Protein AF-Q6IKK0-F1 (afdb_monomer_lite)

Organism: Drosophila melanogaster (NCBI:txid7227)

Sequence (322 aa):
MEEKADIIKTKILNGTYSVAIQRKGKSVIWSILCDILKENGTVLDGWLYCSKCRKVLKFVPNHISNLSRHKCCLTLRRPTELKIVSESDKEEAIEVCTQWVVQDCQSFSAVTGAGFKNLVQFFLKIGAVYGEHVDVDDLLPDPTTLSLKAHSEAEEKGTLVSAAIKEAVDSDSGGTMTATADLIKKKIMNGAYTVANQRKGKSVIWSILCDIFKEDETVLDGWLFCSKCRKVLKFIQNHTSNLSRHKCCLQLRRPTELKIVSEIDREEAIEKCTQWVVQDRQSFSAVTGAGFKNLVQFFLKIGAVYGDQVDVDDLLPDPTTC

Radius of gyration: 28.01 Å; chains: 1; bounding box: 68×57×81 Å

Foldseek 3Di:
DDDDQVNLLVCPVVVQKDWDPFDDDPDPLRNFWTFIAGNVRDTDPQWIAGNPPRGIDGDDPPDCVRVCPDPVNVVVVPQPQFDEDDVVLLVVQLVLLVLLCVQVVHALCLLVFPLNLLLLLLLLQLLQVANLQADLVLLADALVLLVVVLVVVCVVVVVVVVVVVDVVPDDDDDDDDDDPQVVVLVCVVVVQKDWDQFDDDPDPLSNFKTFIAGNVRDTPQQWIAGNPPGGIDGDDPPDCPSSCPPPVNVVPDDDDDGDYDDPVSSVVNSVSLSSSCVRVVHRSCSSVGPSNSVSSSSSSNNSNVRNSRHDSVSSHDDSVSD

Secondary structure (DSSP, 8-state):
----HHHHHHHHHTTSSEE-S----SSGGGGTEEEEE-TTS-EEEEEEEETTT--EEE-BTTB-HHHHTSHHHHHHHSPPPPBPPPHHHHHHHHHHHHHHHHHTT--GGGGG-HHHHHHHHHHHHHHHHH-S-B-HHHHSPPHHHHHHHHHHHHHHHHHHHHHHHHTTS-----------HHHHHHHHHTTSSEE-S----SSGGGGTEEEEE-TTS-EEEEEEEETTT--EEE--TT--HHHHTSHHHHTTSPP--PBPPPHHHHHHHHHHHHHHHHHTT--GGGGG-HHHHHHHHHHHHHHHHH-S-B-HHHHSPPTTT-

InterPro domains:
  IPR003656 Zinc finger, BED-type [PS50808] (24-70)
  IPR003656 Zinc finger, BED-type [PS50808] (200-246)
  IPR018473 Hermes trasposase, DNA-binding domain [PF10683] (78-145)
  IPR018473 Hermes trasposase, DNA-binding domain [PF10683] (254-321)

Structure (mmCIF, N/CA/C/O backbone):
data_AF-Q6IKK0-F1
#
_entry.id   AF-Q6IKK0-F1
#
loop_
_atom_site.group_PDB
_atom_site.id
_atom_site.type_symbol
_atom_site.label_atom_id
_atom_site.label_alt_id
_atom_site.label_comp_id
_atom_site.label_asym_id
_atom_site.label_entity_id
_atom_site.label_seq_id
_atom_site.pdbx_PDB_ins_code
_atom_site.Cartn_x
_atom_site.Cartn_y
_atom_site.Cartn_z
_atom_site.occupancy
_atom_site.B_iso_or_equiv
_atom_site.auth_seq_id
_atom_site.auth_comp_id
_atom_site.auth_asym_id
_atom_site.auth_atom_id
_atom_site.pdbx_PDB_model_num
ATOM 1 N N . MET A 1 1 ? -13.478 29.848 39.839 1.00 53.50 1 MET A N 1
ATOM 2 C CA . MET A 1 1 ? -14.104 28.672 40.481 1.00 53.50 1 MET A CA 1
ATOM 3 C C . MET A 1 1 ? -14.003 27.515 39.508 1.00 53.50 1 MET A C 1
ATOM 5 O O . MET A 1 1 ? -14.522 27.635 38.407 1.00 53.50 1 MET A O 1
ATOM 9 N N . GLU A 1 2 ? -13.259 26.465 39.846 1.00 65.81 2 GLU A N 1
ATOM 10 C CA . GLU A 1 2 ? -13.084 25.304 38.965 1.00 65.81 2 GLU A CA 1
ATOM 11 C C . GLU A 1 2 ? -14.342 24.420 39.070 1.00 65.81 2 GLU A C 1
ATOM 13 O O . GLU A 1 2 ? -14.653 23.910 40.148 1.00 65.81 2 GLU A O 1
ATOM 18 N N . GLU A 1 3 ? -15.125 24.305 37.990 1.00 80.25 3 GLU A N 1
ATOM 19 C CA . GLU A 1 3 ? -16.300 23.419 37.970 1.00 80.25 3 GLU A CA 1
ATOM 20 C C . GLU A 1 3 ? -15.841 21.960 38.103 1.00 80.25 3 GLU A C 1
ATOM 22 O O . GLU A 1 3 ? -14.931 21.520 37.404 1.00 80.25 3 GLU A O 1
ATOM 27 N N . LYS A 1 4 ? -16.466 21.188 38.999 1.00 92.12 4 LYS A N 1
ATOM 28 C CA . LYS A 1 4 ? -16.179 19.754 39.140 1.00 92.12 4 LYS A CA 1
ATOM 29 C C . LYS A 1 4 ? -16.811 18.966 37.988 1.00 92.12 4 LYS A C 1
ATOM 31 O O . LYS A 1 4 ? -17.909 19.293 37.540 1.00 92.12 4 LYS A O 1
ATOM 36 N N . ALA A 1 5 ? -16.160 17.876 37.577 1.00 93.12 5 ALA A N 1
ATOM 37 C CA . ALA A 1 5 ? -16.609 17.009 36.480 1.00 93.12 5 ALA A CA 1
ATOM 38 C C . ALA A 1 5 ? -18.071 16.542 36.623 1.00 93.12 5 ALA A C 1
ATOM 40 O O . ALA A 1 5 ? -18.794 16.465 35.630 1.00 93.12 5 ALA A O 1
ATOM 41 N N . ASP A 1 6 ? -18.521 16.274 37.853 1.00 93.94 6 ASP A N 1
ATOM 42 C CA . ASP A 1 6 ? -19.887 15.815 38.130 1.00 93.94 6 ASP A CA 1
ATOM 43 C C . ASP A 1 6 ? -20.939 16.892 37.843 1.00 93.94 6 ASP A C 1
ATOM 45 O O . ASP A 1 6 ? -22.000 16.586 37.305 1.00 93.94 6 ASP A O 1
ATOM 49 N N . ILE A 1 7 ? -20.627 18.164 38.112 1.00 95.94 7 ILE A N 1
ATOM 50 C CA . ILE A 1 7 ? -21.525 19.292 37.817 1.00 95.94 7 ILE A CA 1
ATOM 51 C C . ILE A 1 7 ? -21.694 19.427 36.303 1.00 95.94 7 ILE A C 1
ATOM 53 O O . ILE A 1 7 ? -22.813 19.549 35.807 1.00 95.94 7 ILE A O 1
ATOM 57 N N . ILE A 1 8 ? -20.587 19.350 35.561 1.00 96.44 8 ILE A N 1
ATOM 58 C CA . ILE A 1 8 ? -20.585 19.422 34.095 1.00 96.44 8 ILE A CA 1
ATOM 59 C C . ILE A 1 8 ? -21.388 18.259 33.511 1.00 96.44 8 ILE A C 1
ATOM 61 O O . ILE A 1 8 ? -22.207 18.455 32.617 1.00 96.44 8 ILE A O 1
ATOM 65 N N . LYS A 1 9 ? -21.207 17.048 34.049 1.00 96.12 9 LYS A N 1
ATOM 66 C CA . LYS A 1 9 ? -21.961 15.867 33.622 1.00 96.12 9 LYS A CA 1
ATOM 67 C C . LYS A 1 9 ? -23.466 16.051 33.829 1.00 96.12 9 LYS A C 1
ATOM 69 O O . LYS A 1 9 ? -24.230 15.737 32.921 1.00 96.12 9 LYS A O 1
ATOM 74 N N . THR A 1 10 ? -23.890 16.588 34.973 1.00 96.31 10 THR A N 1
ATOM 75 C CA . THR A 1 10 ? -25.304 16.893 35.242 1.00 96.31 10 THR A CA 1
ATOM 76 C C . THR A 1 10 ? -25.848 17.945 34.277 1.00 96.31 10 THR A C 1
ATOM 78 O O . THR A 1 10 ? -26.931 17.762 33.733 1.00 96.31 10 THR A O 1
ATOM 81 N N . LYS A 1 11 ? -25.080 19.001 33.976 1.00 97.19 11 LYS A N 1
ATOM 82 C CA . LYS A 1 11 ? -25.468 20.017 32.980 1.00 97.19 11 LYS A CA 1
ATOM 83 C C . LYS A 1 11 ? -25.625 19.435 31.570 1.00 97.19 11 LYS A C 1
ATOM 85 O O . LYS A 1 11 ? -26.537 19.833 30.856 1.00 97.19 11 LYS A O 1
ATOM 90 N N . ILE A 1 12 ? -24.791 18.469 31.177 1.00 96.31 12 ILE A N 1
ATOM 91 C CA . ILE A 1 12 ? -24.945 17.757 29.896 1.00 96.31 12 ILE A CA 1
ATOM 92 C C . ILE A 1 12 ? -26.210 16.887 29.901 1.00 96.31 12 ILE A C 1
ATOM 94 O O . ILE A 1 12 ? -26.967 16.899 28.938 1.00 96.31 12 ILE A O 1
ATOM 98 N N . LEU A 1 13 ? -26.464 16.142 30.984 1.00 95.12 13 LEU A N 1
ATOM 99 C CA . LEU A 1 13 ? -27.649 15.278 31.098 1.00 95.12 13 LEU A CA 1
ATOM 100 C C . LEU A 1 13 ? -28.961 16.071 31.102 1.00 95.12 13 LEU A C 1
ATOM 102 O O . LEU A 1 13 ? -29.947 15.612 30.536 1.00 95.12 13 LEU A O 1
ATOM 106 N N . ASN A 1 14 ? -28.950 17.263 31.693 1.00 96.00 14 ASN A N 1
ATOM 107 C CA . ASN A 1 14 ? -30.101 18.160 31.730 1.00 96.00 14 ASN A CA 1
ATOM 108 C C . ASN A 1 14 ? -30.282 18.965 30.428 1.00 96.00 14 ASN A C 1
ATOM 110 O O . ASN A 1 14 ? -31.228 19.738 30.326 1.00 96.00 14 ASN A O 1
ATOM 114 N N . GLY A 1 15 ? -29.378 18.827 29.450 1.00 95.25 15 GLY A N 1
ATOM 115 C CA . GLY A 1 15 ? -29.433 19.549 28.174 1.00 95.25 15 GLY A CA 1
ATOM 116 C C . GLY A 1 15 ? -28.965 21.009 28.225 1.00 95.25 15 GLY A C 1
ATOM 117 O O . GLY A 1 15 ? -28.959 21.673 27.195 1.00 95.25 15 GLY A O 1
ATOM 118 N N . THR A 1 16 ? -28.527 21.503 29.387 1.00 96.62 16 THR A N 1
ATOM 119 C CA . THR A 1 16 ? -27.895 22.825 29.561 1.00 96.62 16 THR A CA 1
ATOM 120 C C . THR A 1 16 ? -26.615 22.930 28.727 1.00 96.62 16 THR A C 1
ATOM 122 O O . THR A 1 16 ? -26.354 23.939 28.081 1.00 96.62 16 THR A O 1
ATOM 125 N N . TYR A 1 17 ? -25.792 21.879 28.726 1.00 97.81 17 TYR A N 1
ATOM 126 C CA . TYR A 1 17 ? -24.608 21.782 27.868 1.00 97.81 17 TYR A CA 1
ATOM 127 C C . TYR A 1 17 ? -24.846 20.750 26.764 1.00 97.81 17 TYR A C 1
ATOM 129 O O . TYR A 1 17 ? -25.478 19.720 26.997 1.00 97.81 17 TYR A O 1
ATOM 137 N N . SER A 1 18 ? -24.292 20.993 25.578 1.00 96.56 18 SER A N 1
ATOM 138 C CA . SER A 1 18 ? -24.338 20.058 24.447 1.00 96.56 18 SER A CA 1
ATOM 139 C C . SER A 1 18 ? -22.943 19.531 24.099 1.00 96.56 18 SER A C 1
ATOM 141 O O . SER A 1 18 ? -21.930 20.005 24.614 1.00 96.56 18 SER A O 1
ATOM 143 N N . VAL A 1 19 ? -22.875 18.490 23.268 1.00 96.12 19 VAL A N 1
ATOM 144 C CA . VAL A 1 19 ? -21.621 17.829 22.876 1.00 96.12 19 VAL A CA 1
ATOM 145 C C . VAL A 1 19 ? -21.413 18.022 21.378 1.00 96.12 19 VAL A C 1
ATOM 147 O O . VAL A 1 19 ? -22.302 17.711 20.588 1.00 96.12 19 VAL A O 1
ATOM 150 N N . ALA A 1 20 ? -20.245 18.528 20.981 1.00 92.75 20 ALA A N 1
ATOM 151 C CA . ALA A 1 20 ? -19.908 18.714 19.574 1.00 92.75 20 ALA A CA 1
ATOM 152 C C . ALA A 1 20 ? -19.731 17.364 18.854 1.00 92.75 20 ALA A C 1
ATOM 154 O O . ALA A 1 20 ? -19.259 16.388 19.441 1.00 92.75 20 ALA A O 1
ATOM 155 N N . ILE A 1 21 ? -20.070 17.322 17.561 1.00 78.88 21 ILE A N 1
ATOM 156 C CA . ILE A 1 21 ? -20.115 16.080 16.770 1.00 78.88 21 ILE A CA 1
ATOM 157 C C . ILE A 1 21 ? -18.744 15.397 16.684 1.00 78.88 21 ILE A C 1
ATOM 159 O O . ILE A 1 21 ? -18.713 14.175 16.671 1.00 78.88 21 ILE A O 1
ATOM 163 N N . GLN A 1 22 ? -17.634 16.146 16.695 1.00 75.00 22 GLN A N 1
ATOM 164 C CA . GLN A 1 22 ? -16.264 15.645 16.888 1.00 75.00 22 GLN A CA 1
ATOM 165 C C . GLN A 1 22 ? -15.262 16.800 16.799 1.00 75.00 22 GLN A C 1
ATOM 167 O O . GLN A 1 22 ? -15.482 17.775 16.077 1.00 75.00 22 GLN A O 1
ATOM 172 N N . ARG A 1 23 ? -14.124 16.666 17.484 1.00 79.56 23 ARG A N 1
ATOM 173 C CA . ARG A 1 23 ? -13.000 17.594 17.328 1.00 79.56 23 ARG A CA 1
ATOM 174 C C . ARG A 1 23 ? -12.147 17.170 16.133 1.00 79.56 23 ARG A C 1
ATOM 176 O O . ARG A 1 23 ? -11.732 16.018 16.042 1.00 79.56 23 ARG A O 1
ATOM 183 N N . LYS A 1 24 ? -11.821 18.102 15.233 1.00 74.31 24 LYS A N 1
ATOM 184 C CA . LYS A 1 24 ? -10.841 17.840 14.167 1.00 74.31 24 LYS A CA 1
ATOM 185 C C . LYS A 1 24 ? -9.442 17.797 14.782 1.00 74.31 24 LYS A C 1
ATOM 187 O O . LYS A 1 24 ? -8.951 18.808 15.278 1.00 74.31 24 LYS A O 1
ATOM 192 N N . GLY A 1 25 ? -8.791 16.640 14.753 1.00 77.38 25 GLY A N 1
ATOM 193 C CA . GLY A 1 25 ? -7.415 16.502 15.218 1.00 77.38 25 GLY A CA 1
ATOM 194 C C . GLY A 1 25 ? -6.728 15.276 14.629 1.00 77.38 25 GLY A C 1
ATOM 195 O O . GLY A 1 25 ? -7.381 14.302 14.278 1.00 77.38 25 GLY A O 1
ATOM 196 N N . LYS A 1 26 ? -5.391 15.316 14.550 1.00 75.62 26 LYS A N 1
ATOM 197 C CA . LYS A 1 26 ? -4.574 14.252 13.930 1.00 75.62 26 LYS A CA 1
ATOM 198 C C . LYS A 1 26 ? -4.579 12.919 14.698 1.00 75.62 26 LYS A C 1
ATOM 200 O O . LYS A 1 26 ? -4.182 11.902 14.152 1.00 75.62 26 LYS A O 1
ATOM 205 N N . SER A 1 27 ? -4.969 12.914 15.975 1.00 82.56 27 SER A N 1
ATOM 206 C CA . SER A 1 27 ? -4.946 11.707 16.815 1.00 82.56 27 SER A CA 1
ATOM 207 C C . SER A 1 27 ? -6.278 10.952 16.801 1.00 82.56 27 SER A C 1
ATOM 209 O O . SER A 1 27 ? -7.334 11.554 16.974 1.00 82.56 27 SER A O 1
ATOM 211 N N . VAL A 1 28 ? -6.218 9.619 16.722 1.00 84.12 28 VAL A N 1
ATOM 212 C CA . VAL A 1 28 ? -7.385 8.712 16.769 1.00 84.12 28 VAL A CA 1
ATOM 213 C C . VAL A 1 28 ? -8.261 8.920 18.009 1.00 84.12 28 VAL A C 1
ATOM 215 O O . VAL A 1 28 ? -9.468 8.698 17.950 1.00 84.12 28 VAL A O 1
ATOM 218 N N . ILE A 1 29 ? -7.707 9.410 19.125 1.00 89.19 29 ILE A N 1
ATOM 219 C CA . ILE A 1 29 ? -8.493 9.683 20.341 1.00 89.19 29 ILE A CA 1
ATOM 220 C C . ILE A 1 29 ? -9.604 10.721 20.107 1.00 89.19 29 ILE A C 1
ATOM 222 O O . ILE A 1 29 ? -10.620 10.685 20.796 1.00 89.19 29 ILE A O 1
ATOM 226 N N . TRP A 1 30 ? -9.453 11.609 19.116 1.00 91.25 30 TRP A N 1
ATOM 227 C CA . TRP A 1 30 ? -10.454 12.628 18.783 1.00 91.25 30 TRP A CA 1
ATOM 228 C C . TRP A 1 30 ? -11.702 12.055 18.102 1.00 91.25 30 TRP A C 1
ATOM 230 O O . TRP A 1 30 ? -12.723 12.730 18.057 1.00 91.25 30 TRP A O 1
ATOM 240 N N . SER A 1 31 ? -11.670 10.793 17.656 1.00 88.31 31 SER A N 1
ATOM 241 C CA . SER A 1 31 ? -12.866 10.086 17.168 1.00 88.31 31 SER A CA 1
ATOM 242 C C . SER A 1 31 ? -13.897 9.816 18.275 1.00 88.31 31 SER A C 1
ATOM 244 O O . SER A 1 31 ? -15.084 9.656 17.991 1.00 88.31 31 SER A O 1
ATOM 246 N N . ILE A 1 32 ? -13.460 9.778 19.542 1.00 91.94 32 ILE A N 1
ATOM 247 C CA . ILE A 1 32 ? -14.316 9.483 20.705 1.00 91.94 32 ILE A CA 1
ATOM 248 C C . ILE A 1 32 ? -14.355 10.598 21.751 1.00 91.94 32 ILE A C 1
ATOM 250 O O . ILE A 1 32 ? -15.147 10.518 22.691 1.00 91.94 32 ILE A O 1
ATOM 254 N N . LEU A 1 33 ? -13.472 11.590 21.649 1.00 94.69 33 LEU A N 1
ATOM 255 C CA . LEU A 1 33 ? -13.429 12.735 22.552 1.00 94.69 33 LEU A CA 1
ATOM 256 C C . LEU A 1 33 ? -14.000 13.959 21.845 1.00 94.69 33 LEU A C 1
ATOM 258 O O . LEU A 1 33 ? -13.496 14.379 20.806 1.00 94.69 33 LEU A O 1
ATOM 262 N N . CYS A 1 34 ? -15.031 14.534 22.449 1.00 95.12 34 CYS A N 1
ATOM 263 C CA . CYS A 1 34 ? -15.769 15.665 21.917 1.00 95.12 34 CYS A CA 1
ATOM 264 C C . CYS A 1 34 ? -15.600 16.890 22.814 1.00 95.12 34 CYS A C 1
ATOM 266 O O . CYS A 1 34 ? -15.525 16.772 24.041 1.00 95.12 34 CYS A O 1
ATOM 268 N N . ASP A 1 35 ? -15.596 18.067 22.194 1.00 96.06 35 ASP A N 1
ATOM 269 C CA . ASP A 1 35 ? -15.699 19.328 22.918 1.00 96.06 35 ASP A CA 1
ATOM 270 C C . ASP A 1 35 ? -17.113 19.476 23.511 1.00 96.06 35 ASP A C 1
ATOM 272 O O . ASP A 1 35 ? -18.107 19.019 22.934 1.00 96.06 35 ASP A O 1
ATOM 276 N N . ILE A 1 36 ? -17.197 20.094 24.689 1.00 96.94 36 ILE A N 1
ATOM 277 C CA . ILE A 1 36 ? -18.461 20.396 25.371 1.00 96.94 36 ILE A CA 1
ATOM 278 C C . ILE A 1 36 ? -18.826 21.842 25.048 1.00 96.94 36 ILE A C 1
ATOM 280 O O . ILE A 1 36 ? -17.983 22.726 25.180 1.00 96.94 36 ILE A O 1
ATOM 284 N N . LEU A 1 37 ? -20.066 22.093 24.645 1.00 97.19 37 LEU A N 1
ATOM 285 C CA . LEU A 1 37 ? -20.580 23.419 24.316 1.00 97.19 37 LEU A CA 1
ATOM 286 C C . LEU A 1 37 ? -21.516 23.904 25.429 1.00 97.19 37 LEU A C 1
ATOM 288 O O . LEU A 1 37 ? -22.401 23.171 25.875 1.00 97.19 37 LEU A O 1
ATOM 292 N N . LYS A 1 38 ? -21.323 25.146 25.875 1.00 96.88 38 LYS A N 1
ATOM 293 C CA . LYS A 1 38 ? -22.224 25.840 26.807 1.00 96.88 38 LYS A CA 1
ATOM 294 C C . LYS A 1 38 ? -23.519 26.256 26.094 1.00 96.88 38 LYS A C 1
ATOM 296 O O . LYS A 1 38 ? -23.600 26.204 24.870 1.00 96.88 38 LYS A O 1
ATOM 301 N N . GLU A 1 39 ? -24.497 26.753 26.853 1.00 96.38 39 GLU A N 1
ATOM 302 C CA . GLU A 1 39 ? -25.782 27.260 26.328 1.00 96.38 39 GLU A CA 1
ATOM 303 C C . GLU A 1 39 ? -25.615 28.318 25.226 1.00 96.38 39 GLU A C 1
ATOM 305 O O . GLU A 1 39 ? -26.378 28.360 24.269 1.00 96.38 39 GLU A O 1
ATOM 310 N N . ASN A 1 40 ? -24.576 29.152 25.323 1.00 95.06 40 ASN A N 1
ATOM 311 C CA . ASN A 1 40 ? -24.270 30.192 24.340 1.00 95.06 40 ASN A CA 1
ATOM 312 C C . ASN A 1 40 ? -23.491 29.683 23.105 1.00 95.06 40 ASN A C 1
ATOM 314 O O . ASN A 1 40 ? -22.995 30.493 22.326 1.00 95.06 40 ASN A O 1
ATOM 318 N N . GLY A 1 41 ? -23.302 28.367 22.961 1.00 94.50 41 GLY A N 1
ATOM 319 C CA . GLY A 1 41 ? -22.543 27.745 21.871 1.00 94.50 41 GLY A CA 1
ATOM 320 C C . GLY A 1 41 ? -21.016 27.826 22.003 1.00 94.50 41 GLY A C 1
ATOM 321 O O . GLY A 1 41 ? -20.308 27.298 21.148 1.00 94.50 41 GLY A O 1
ATOM 322 N N . THR A 1 42 ? -20.479 28.448 23.059 1.00 96.25 42 THR A N 1
ATOM 323 C CA . THR A 1 42 ? -19.022 28.504 23.282 1.00 96.25 42 THR A CA 1
ATOM 324 C C . THR A 1 42 ? -18.487 27.193 23.851 1.00 96.25 42 THR A C 1
ATOM 326 O O . THR A 1 42 ? -19.163 26.522 24.635 1.00 96.25 42 THR A O 1
ATOM 329 N N . VAL A 1 43 ? -17.255 26.831 23.484 1.00 95.31 43 VAL A N 1
ATOM 330 C CA . VAL A 1 43 ? -16.582 25.637 24.013 1.00 95.31 43 VAL A CA 1
ATOM 331 C C . VAL A 1 43 ? -16.258 25.832 25.498 1.00 95.31 43 VAL A C 1
ATOM 333 O O . VAL A 1 43 ? -15.791 26.886 25.932 1.00 95.31 43 VAL A O 1
ATOM 336 N N . LEU A 1 44 ? -16.525 24.808 26.303 1.00 95.38 44 LEU A N 1
ATOM 337 C CA . LEU A 1 44 ? -16.125 24.745 27.699 1.00 95.38 44 LEU A CA 1
ATOM 338 C C . LEU A 1 44 ? -14.658 24.318 27.791 1.00 95.38 44 LEU A C 1
ATOM 340 O O . LEU A 1 44 ? -14.337 23.129 27.792 1.00 95.38 44 LEU A O 1
ATOM 344 N N . ASP A 1 45 ? -13.773 25.306 27.890 1.00 93.81 45 ASP A N 1
ATOM 345 C CA . ASP A 1 45 ? -12.343 25.066 28.048 1.00 93.81 45 ASP A CA 1
ATOM 346 C C . ASP A 1 45 ? -12.022 24.225 29.288 1.00 93.81 45 ASP A C 1
ATOM 348 O O . ASP A 1 45 ? -12.661 24.322 30.339 1.00 93.81 45 ASP A O 1
ATOM 352 N N . GLY A 1 46 ? -10.989 23.394 29.161 1.00 94.31 46 GLY A N 1
ATOM 353 C CA . GLY A 1 46 ? -10.506 22.551 30.251 1.00 94.31 46 GLY A CA 1
ATOM 354 C C . GLY A 1 46 ? -11.207 21.198 30.377 1.00 94.31 46 GLY A C 1
ATOM 355 O O . GLY A 1 46 ? -10.807 20.395 31.223 1.00 94.31 46 GLY A O 1
ATOM 356 N N . TRP A 1 47 ? -12.216 20.913 29.547 1.00 95.94 47 TRP A N 1
ATOM 357 C CA . TRP A 1 47 ? -13.021 19.698 29.653 1.00 95.94 47 TRP A CA 1
ATOM 358 C C . TRP A 1 47 ? -13.362 19.087 28.297 1.00 95.94 47 TRP A C 1
ATOM 360 O O . TRP A 1 47 ? -13.605 19.778 27.315 1.00 95.94 47 TRP A O 1
ATOM 370 N N . LEU A 1 48 ? -13.403 17.758 28.264 1.00 96.00 48 LEU A N 1
ATOM 371 C CA . LEU A 1 48 ? -13.824 16.965 27.114 1.00 96.00 48 LEU A CA 1
ATOM 372 C C . LEU A 1 48 ? -14.857 15.934 27.543 1.00 96.00 48 LEU A C 1
ATOM 374 O O . LEU A 1 48 ? -14.837 15.438 28.670 1.00 96.00 48 LEU A O 1
ATOM 378 N N . TYR A 1 49 ? -15.725 15.561 26.616 1.00 96.50 49 TYR A N 1
ATOM 379 C CA . TYR A 1 49 ? -16.700 14.502 26.805 1.00 96.50 49 TYR A CA 1
ATOM 380 C C . TYR A 1 49 ? -16.290 13.256 26.024 1.00 96.50 49 TYR A C 1
ATOM 382 O O . TYR A 1 49 ? -16.049 13.319 24.822 1.00 96.50 49 TYR A O 1
ATOM 390 N N . CYS A 1 50 ? -16.223 12.102 26.689 1.00 95.75 50 CYS A N 1
ATOM 391 C CA . CYS A 1 50 ? -16.023 10.831 26.001 1.00 95.75 50 CYS A CA 1
ATOM 392 C C . CYS A 1 50 ? -17.364 10.277 25.510 1.00 95.75 50 CYS A C 1
ATOM 394 O O . CYS A 1 50 ? -18.187 9.853 26.322 1.00 95.75 50 CYS A O 1
ATOM 396 N N . SER A 1 51 ? -17.554 10.198 24.193 1.00 93.62 51 SER A N 1
ATOM 397 C CA . SER A 1 51 ? -18.793 9.710 23.574 1.00 93.62 51 SER A CA 1
ATOM 398 C C . SER A 1 51 ? -19.079 8.232 23.871 1.00 93.62 51 SER A C 1
ATOM 400 O O . SER A 1 51 ? -20.239 7.850 24.006 1.00 93.62 51 SER A O 1
ATOM 402 N N . LYS A 1 52 ? -18.038 7.404 24.063 1.00 93.06 52 LYS A N 1
ATOM 403 C CA . LYS A 1 52 ? -18.189 5.966 24.360 1.00 93.06 52 LYS A CA 1
ATOM 404 C C . LYS A 1 52 ? -18.677 5.671 25.779 1.00 93.06 52 LYS A C 1
ATOM 406 O O . LYS A 1 52 ? -19.605 4.892 25.953 1.00 93.06 52 LYS A O 1
ATOM 411 N N . CYS A 1 53 ? -18.049 6.256 26.802 1.00 95.38 53 CYS A N 1
ATOM 412 C CA . CYS A 1 53 ? -18.386 5.962 28.207 1.00 95.38 53 CYS A CA 1
ATOM 413 C C . CYS A 1 53 ? -19.140 7.084 28.928 1.00 95.38 53 CYS A C 1
ATOM 415 O O . CYS A 1 53 ? -19.430 6.954 30.118 1.00 95.38 53 CYS A O 1
ATOM 417 N N . ARG A 1 54 ? -19.433 8.188 28.229 1.00 95.06 54 ARG A N 1
ATOM 418 C CA . ARG A 1 54 ? -20.176 9.346 28.743 1.00 95.06 54 ARG A CA 1
ATOM 419 C C . ARG A 1 54 ? -19.542 9.992 29.984 1.00 95.06 54 ARG A C 1
ATOM 421 O O . ARG A 1 54 ? -20.241 10.522 30.850 1.00 95.06 54 ARG A O 1
ATOM 428 N N . LYS A 1 55 ? -18.209 9.918 30.100 1.00 96.38 55 LYS A N 1
ATOM 429 C CA . LYS A 1 55 ? -17.433 10.564 31.171 1.00 96.38 55 LYS A CA 1
ATOM 430 C C . LYS A 1 55 ? -16.882 11.906 30.708 1.00 96.38 55 LYS A C 1
ATOM 432 O O . LYS A 1 55 ? -16.413 12.030 29.579 1.00 96.38 55 LYS A O 1
ATOM 437 N N . VAL A 1 56 ? -16.894 12.868 31.624 1.00 96.50 56 VAL A N 1
ATOM 438 C CA . VAL A 1 56 ? -16.253 14.174 31.468 1.00 96.50 56 VAL A CA 1
ATOM 439 C C . VAL A 1 56 ? -14.801 14.052 31.938 1.00 96.50 56 VAL A C 1
ATOM 441 O O . VAL A 1 56 ? -14.536 13.551 33.031 1.00 96.50 56 VAL A O 1
ATOM 444 N N . LEU A 1 57 ? -13.856 14.447 31.090 1.00 96.00 57 LEU A N 1
ATOM 445 C CA . LEU A 1 57 ? -12.416 14.319 31.304 1.00 96.00 57 LEU A CA 1
ATOM 446 C C . LEU A 1 57 ? -11.780 15.705 31.339 1.00 96.00 57 LEU A C 1
ATOM 448 O O . LEU A 1 57 ? -12.078 16.540 30.488 1.00 96.00 57 LEU A O 1
ATOM 452 N N . LYS A 1 58 ? -10.875 15.937 32.293 1.00 95.12 58 LYS A N 1
ATOM 453 C CA . LYS A 1 58 ? -10.088 17.172 32.335 1.00 95.12 58 LYS A CA 1
ATOM 454 C C . LYS A 1 58 ? -9.155 17.212 31.127 1.00 95.12 58 LYS A C 1
ATOM 456 O O . LYS A 1 58 ? -8.461 16.236 30.845 1.00 95.12 58 LYS A O 1
ATOM 461 N N . PHE A 1 59 ? -9.125 18.333 30.430 1.00 94.19 59 PHE A N 1
ATOM 462 C CA . PHE A 1 59 ? -8.276 18.564 29.275 1.00 94.19 59 PHE A CA 1
ATOM 463 C C . PHE A 1 59 ? -7.336 19.723 29.561 1.00 94.19 59 PHE A C 1
ATOM 465 O O . PHE A 1 59 ? -7.769 20.814 29.912 1.00 94.19 59 PHE A O 1
ATOM 472 N N . VAL A 1 60 ? -6.041 19.477 29.409 1.00 91.94 60 VAL A N 1
ATOM 473 C CA . VAL A 1 60 ? -5.026 20.519 29.505 1.00 91.94 60 VAL A CA 1
ATOM 474 C C . VAL A 1 60 ? -4.398 20.645 28.119 1.00 91.94 60 VAL A C 1
ATOM 476 O O . VAL A 1 60 ? -3.875 19.646 27.610 1.00 91.94 60 VAL A O 1
ATOM 479 N N . PRO A 1 61 ? -4.458 21.827 27.478 1.00 87.12 61 PRO A N 1
ATOM 480 C CA . PRO A 1 61 ? -3.781 22.056 26.209 1.00 87.12 61 PRO A CA 1
ATOM 481 C C . PRO A 1 61 ? -2.314 21.618 26.297 1.00 87.12 61 PRO A C 1
ATOM 483 O O . PRO A 1 61 ? -1.660 21.828 27.314 1.00 87.12 61 PRO A O 1
ATOM 486 N N . ASN A 1 62 ? -1.811 20.968 25.248 1.00 84.75 62 ASN A N 1
ATOM 487 C CA . ASN A 1 62 ? -0.454 20.403 25.159 1.00 84.75 62 ASN A CA 1
ATOM 488 C C . ASN A 1 62 ? -0.142 19.199 26.076 1.00 84.75 62 ASN A C 1
ATOM 490 O O . ASN A 1 62 ? 0.918 18.596 25.928 1.00 84.75 62 ASN A O 1
ATOM 494 N N . HIS A 1 63 ? -1.066 18.759 26.939 1.00 86.62 63 HIS A N 1
ATOM 495 C CA . HIS A 1 63 ? -0.885 17.580 27.794 1.00 86.62 63 HIS A CA 1
ATOM 496 C C . HIS A 1 63 ? -2.009 16.557 27.585 1.00 86.62 63 HIS A C 1
ATOM 498 O O . HIS A 1 63 ? -3.002 16.526 28.305 1.00 86.62 63 HIS A O 1
ATOM 504 N N . ILE A 1 64 ? -1.826 15.669 26.604 1.00 87.69 64 ILE A N 1
ATOM 505 C CA . ILE A 1 64 ? -2.799 14.612 26.258 1.00 87.69 64 ILE A CA 1
ATOM 506 C C . ILE A 1 64 ? -2.554 13.275 26.980 1.00 87.69 64 ILE A C 1
ATOM 508 O O . ILE A 1 64 ? -3.247 12.291 26.721 1.00 87.69 64 ILE A O 1
ATOM 512 N N . SER A 1 65 ? -1.556 13.202 27.866 1.00 86.00 65 SER A N 1
ATOM 513 C CA . SER A 1 65 ? -1.150 11.960 28.545 1.00 86.00 65 SER A CA 1
ATOM 514 C C . SER A 1 65 ? -2.217 11.413 29.499 1.00 86.00 65 SER A C 1
ATOM 516 O O . SER A 1 65 ? -2.311 10.207 29.718 1.00 86.00 65 SER A O 1
ATOM 518 N N . ASN A 1 66 ? -3.059 12.280 30.056 1.00 87.94 66 ASN A N 1
ATOM 519 C CA . ASN A 1 66 ? -4.201 11.872 30.866 1.00 87.94 66 ASN A CA 1
ATOM 520 C C . ASN A 1 66 ? -5.335 11.293 29.998 1.00 87.94 66 ASN A C 1
ATOM 522 O O . ASN A 1 66 ? -5.941 10.288 30.367 1.00 87.94 66 ASN A O 1
ATOM 526 N N . LEU A 1 67 ? -5.577 11.879 28.820 1.00 91.38 67 LEU A N 1
ATOM 527 C CA . LEU A 1 67 ? -6.562 11.400 27.853 1.00 91.38 67 LEU A CA 1
ATOM 528 C C . LEU A 1 67 ? -6.153 10.045 27.280 1.00 91.38 67 LEU A C 1
ATOM 530 O O . LEU A 1 67 ? -6.997 9.167 27.127 1.00 91.38 67 LEU A O 1
ATOM 534 N N . SER A 1 68 ? -4.864 9.842 26.999 1.00 85.62 68 SER A N 1
ATOM 535 C CA . SER A 1 68 ? -4.367 8.574 26.458 1.00 85.62 68 SER A CA 1
ATOM 536 C C . SER A 1 68 ? -4.489 7.405 27.438 1.00 85.62 68 SER A C 1
ATOM 538 O O . SER A 1 68 ? -4.626 6.267 27.001 1.00 85.62 68 SER A O 1
ATOM 540 N N . ARG A 1 69 ? -4.498 7.675 28.749 1.00 88.88 69 ARG A N 1
ATOM 541 C CA . ARG A 1 69 ? -4.717 6.679 29.814 1.00 88.88 69 ARG A CA 1
ATOM 542 C C . ARG A 1 69 ? -6.190 6.337 30.040 1.00 88.88 69 ARG A C 1
ATOM 544 O O . ARG A 1 69 ? -6.502 5.416 30.793 1.00 88.88 69 ARG A O 1
ATOM 551 N N . HIS A 1 70 ? -7.113 7.066 29.420 1.00 92.00 70 HIS A N 1
ATOM 552 C CA . HIS A 1 70 ? -8.533 6.782 29.549 1.00 92.00 70 HIS A CA 1
ATOM 553 C C . HIS A 1 70 ? -8.877 5.426 28.911 1.00 92.00 70 HIS A C 1
ATOM 555 O O . HIS A 1 70 ? -8.493 5.170 27.774 1.00 92.00 70 HIS A O 1
ATOM 561 N N . LYS A 1 71 ? -9.653 4.574 29.600 1.00 92.00 71 LYS A N 1
ATOM 562 C CA . LYS A 1 71 ? -9.977 3.203 29.150 1.00 92.00 71 LYS A CA 1
ATOM 563 C C . LYS A 1 71 ? -10.475 3.140 27.699 1.00 92.00 71 LYS A C 1
ATOM 565 O O . LYS A 1 71 ? -10.000 2.299 26.949 1.00 92.00 71 LYS A O 1
ATOM 570 N N . CYS A 1 72 ? -11.364 4.046 27.278 1.00 90.75 72 CYS A N 1
ATOM 571 C CA . CYS A 1 72 ? -11.863 4.049 25.896 1.00 90.75 72 CYS A CA 1
ATOM 572 C C . CYS A 1 72 ? -10.788 4.452 24.876 1.00 90.75 72 CYS A C 1
ATOM 574 O O . CYS A 1 72 ? -10.789 3.937 23.764 1.00 90.75 72 CYS A O 1
ATOM 576 N N . CYS A 1 73 ? -9.859 5.335 25.252 1.00 88.81 73 CYS A N 1
ATOM 577 C CA . CYS A 1 73 ? -8.714 5.708 24.420 1.00 88.81 73 CYS A CA 1
ATOM 578 C C . CYS A 1 73 ? -7.677 4.581 24.365 1.00 88.81 73 CYS A C 1
ATOM 580 O O . CYS A 1 73 ? -7.057 4.377 23.329 1.00 88.81 73 CYS A O 1
ATOM 582 N N . LEU A 1 74 ? -7.513 3.828 25.457 1.00 83.94 74 LEU A N 1
ATOM 583 C CA . LEU A 1 74 ? -6.672 2.635 25.490 1.00 83.94 74 LEU A CA 1
ATOM 584 C C . LEU A 1 74 ? -7.226 1.545 24.579 1.00 83.94 74 LEU A C 1
ATOM 586 O O . LEU A 1 74 ? -6.451 0.932 23.868 1.00 83.94 74 LEU A O 1
ATOM 590 N N . THR A 1 75 ? -8.543 1.332 24.536 1.00 78.88 75 THR A N 1
ATOM 591 C CA . THR A 1 75 ? -9.150 0.384 23.587 1.00 78.88 75 THR A CA 1
ATOM 592 C C . THR A 1 75 ? -8.914 0.789 22.131 1.00 78.88 75 THR A C 1
ATOM 594 O O . THR A 1 75 ? -8.748 -0.085 21.299 1.00 78.88 75 THR A O 1
ATOM 597 N N . LEU A 1 76 ? -8.842 2.091 21.827 1.00 77.62 76 LEU A N 1
ATOM 598 C CA . LEU A 1 76 ? -8.448 2.576 20.495 1.00 77.62 76 LEU A CA 1
ATOM 599 C C . LEU A 1 76 ? -6.941 2.461 20.216 1.00 77.62 76 LEU A C 1
ATOM 601 O O . LEU A 1 76 ? -6.530 2.581 19.069 1.00 77.62 76 LEU A O 1
ATOM 605 N N . ARG A 1 77 ? -6.117 2.324 21.261 1.00 68.19 77 ARG A N 1
ATOM 606 C CA . ARG A 1 77 ? -4.654 2.201 21.168 1.00 68.19 77 ARG A CA 1
ATOM 607 C C . ARG A 1 77 ? -4.151 0.771 21.295 1.00 68.19 77 ARG A C 1
ATOM 609 O O . ARG A 1 77 ? -2.983 0.536 21.004 1.00 68.19 77 ARG A O 1
ATOM 616 N N . ARG A 1 78 ? -4.969 -0.156 21.798 1.00 59.19 78 ARG A N 1
ATOM 617 C CA . ARG A 1 78 ? -4.621 -1.573 21.769 1.00 59.19 78 ARG A CA 1
ATOM 618 C C . ARG A 1 78 ? -4.494 -1.955 20.297 1.00 59.19 78 ARG A C 1
ATOM 620 O O . ARG A 1 78 ? -5.377 -1.552 19.539 1.00 59.19 78 ARG A O 1
ATOM 627 N N . PRO A 1 79 ? -3.434 -2.681 19.904 1.00 56.88 79 PRO A N 1
ATOM 628 C CA . PRO A 1 79 ? -3.428 -3.350 18.617 1.00 56.88 79 PRO A CA 1
ATOM 629 C C . PRO A 1 79 ? -4.742 -4.118 18.548 1.00 56.88 79 PRO A C 1
ATOM 631 O O . PRO A 1 79 ? -5.028 -4.928 19.435 1.00 56.88 79 PRO A O 1
ATOM 634 N N . THR A 1 80 ? -5.602 -3.762 17.600 1.00 62.22 80 THR A N 1
ATOM 635 C CA . THR A 1 80 ? -6.711 -4.639 17.251 1.00 62.22 80 THR A CA 1
ATOM 636 C C . THR A 1 80 ? -6.050 -5.965 16.900 1.00 62.22 80 THR A C 1
ATOM 638 O O . THR A 1 80 ? -5.070 -5.953 16.157 1.00 62.22 80 THR A O 1
ATOM 641 N N . GLU A 1 81 ? -6.490 -7.068 17.507 1.00 72.44 81 GLU A N 1
ATOM 642 C CA . GLU A 1 81 ? -5.991 -8.389 17.122 1.00 72.44 81 GLU A CA 1
ATOM 643 C C . GLU A 1 81 ? -6.081 -8.497 15.598 1.00 72.44 81 GLU A C 1
ATOM 645 O O . GLU A 1 81 ? -7.092 -8.092 15.008 1.00 72.44 81 GLU A O 1
ATOM 650 N N . LEU A 1 82 ? -4.985 -8.934 14.974 1.00 84.75 82 LEU A N 1
ATOM 651 C CA . LEU A 1 82 ? -4.952 -9.102 13.531 1.00 84.75 82 LEU A CA 1
ATOM 652 C C . LEU A 1 82 ? -6.042 -10.101 13.146 1.00 84.75 82 LEU A C 1
ATOM 654 O O . LEU A 1 82 ? -6.305 -11.080 13.847 1.00 84.75 82 LEU A O 1
ATOM 658 N N . LYS A 1 83 ? -6.731 -9.805 12.053 1.00 87.69 83 LYS A N 1
ATOM 659 C CA . LYS A 1 83 ? -7.797 -10.648 11.542 1.00 87.69 83 LYS A CA 1
ATOM 660 C C . LYS A 1 83 ? -7.175 -11.823 10.810 1.00 87.69 83 LYS A C 1
ATOM 662 O O . LYS A 1 83 ? -6.397 -11.633 9.877 1.00 87.69 83 LYS A O 1
ATOM 667 N N . ILE A 1 84 ? -7.584 -13.011 11.229 1.00 88.62 84 ILE A N 1
ATOM 668 C CA . ILE A 1 84 ? -7.315 -14.272 10.549 1.00 88.62 84 ILE A CA 1
ATOM 669 C C . ILE A 1 84 ? -8.322 -14.399 9.402 1.00 88.62 84 ILE A C 1
ATOM 671 O O . ILE A 1 84 ? -9.525 -14.184 9.595 1.00 88.62 84 ILE A O 1
ATOM 675 N N . VAL A 1 85 ? -7.824 -14.694 8.205 1.00 91.81 85 VAL A N 1
ATOM 676 C CA . VAL A 1 85 ? -8.646 -14.910 7.004 1.00 91.81 85 VAL A CA 1
ATOM 677 C C . VAL A 1 85 ? -9.268 -16.307 7.004 1.00 91.81 85 VAL A C 1
ATOM 679 O O . VAL A 1 85 ? -8.868 -17.175 7.780 1.00 91.81 85 VAL A O 1
ATOM 682 N N . SER A 1 86 ? -10.277 -16.534 6.160 1.00 93.62 86 SER A N 1
ATOM 683 C CA . SER A 1 86 ? -10.877 -17.866 6.052 1.00 93.62 86 SER A CA 1
ATOM 684 C C . SER A 1 86 ? -9.907 -18.861 5.402 1.00 93.62 86 SER A C 1
ATOM 686 O O . SER A 1 86 ? -9.076 -18.469 4.589 1.00 93.62 86 SER A O 1
ATOM 688 N N . GLU A 1 87 ? -10.033 -20.155 5.712 1.00 92.62 87 GLU A N 1
ATOM 689 C CA . GLU A 1 87 ? -9.202 -21.196 5.078 1.00 92.62 87 GLU A CA 1
ATOM 690 C C . GLU A 1 87 ? -9.367 -21.217 3.550 1.00 92.62 87 GLU A C 1
ATOM 692 O O . GLU A 1 87 ? -8.390 -21.391 2.833 1.00 92.62 87 GLU A O 1
ATOM 697 N N . SER A 1 88 ? -10.569 -20.925 3.040 1.00 95.44 88 SER A N 1
ATOM 698 C CA . SER A 1 88 ? -10.808 -20.802 1.595 1.00 95.44 88 SER A CA 1
ATOM 699 C C . SER A 1 88 ? -9.999 -19.665 0.964 1.00 95.44 88 SER A C 1
ATOM 701 O O . SER A 1 88 ? -9.524 -19.811 -0.157 1.00 95.44 88 SER A O 1
ATOM 703 N N . ASP A 1 89 ? -9.838 -18.537 1.661 1.00 94.06 89 ASP A N 1
ATOM 704 C CA . ASP A 1 89 ? -9.022 -17.425 1.162 1.00 94.06 89 ASP A CA 1
ATOM 705 C C . ASP A 1 89 ? -7.522 -17.728 1.281 1.00 94.06 89 ASP A C 1
ATOM 707 O O . ASP A 1 89 ? -6.738 -17.222 0.483 1.00 94.06 89 ASP A O 1
ATOM 711 N N . LYS A 1 90 ? -7.107 -18.562 2.246 1.00 94.56 90 LYS A N 1
ATOM 712 C CA . LYS A 1 90 ? -5.721 -19.052 2.339 1.00 94.56 90 LYS A CA 1
ATOM 713 C C . LYS A 1 90 ? -5.385 -20.004 1.195 1.00 94.56 90 LYS A C 1
ATOM 715 O O . LYS A 1 90 ? -4.308 -19.901 0.616 1.00 94.56 90 LYS A O 1
ATOM 720 N N . GLU A 1 91 ? -6.310 -20.894 0.841 1.00 94.94 91 GLU A N 1
ATOM 721 C CA . GLU A 1 91 ? -6.185 -21.756 -0.339 1.00 94.94 91 GLU A CA 1
ATOM 722 C C . GLU A 1 91 ? -6.070 -20.914 -1.621 1.00 94.94 91 GLU A C 1
ATOM 724 O O . GLU A 1 91 ? -5.140 -21.115 -2.402 1.00 94.94 91 GLU A O 1
ATOM 729 N N . GLU A 1 92 ? -6.921 -19.895 -1.792 1.00 94.88 92 GLU A N 1
ATOM 730 C CA . GLU A 1 92 ? -6.818 -18.953 -2.919 1.00 94.88 92 GLU A CA 1
ATOM 731 C C . GLU A 1 92 ? -5.482 -18.178 -2.891 1.00 94.88 92 GLU A C 1
ATOM 733 O O . GLU A 1 92 ? -4.853 -17.989 -3.933 1.00 94.88 92 GLU A O 1
ATOM 738 N N . ALA A 1 93 ? -4.989 -17.783 -1.710 1.00 95.31 93 ALA A N 1
ATOM 739 C CA . ALA A 1 93 ? -3.692 -17.120 -1.569 1.00 95.31 93 ALA A CA 1
ATOM 740 C C . ALA A 1 93 ? -2.528 -18.011 -2.029 1.00 95.31 93 ALA A C 1
ATOM 742 O O . ALA A 1 93 ? -1.634 -17.516 -2.723 1.00 95.31 93 ALA A O 1
ATOM 743 N N . ILE A 1 94 ? -2.546 -19.307 -1.687 1.00 95.25 94 ILE A N 1
ATOM 744 C CA . ILE A 1 94 ? -1.576 -20.297 -2.182 1.00 95.25 94 ILE A CA 1
ATOM 745 C C . ILE A 1 94 ? -1.627 -20.336 -3.710 1.00 95.25 94 ILE A C 1
ATOM 747 O O . ILE A 1 94 ? -0.607 -20.119 -4.362 1.00 95.25 94 ILE A O 1
ATOM 751 N N . GLU A 1 95 ? -2.814 -20.533 -4.289 1.00 95.31 95 GLU A N 1
ATOM 752 C CA . GLU A 1 95 ? -2.980 -20.653 -5.739 1.00 95.31 95 GLU A CA 1
ATOM 753 C C . GLU A 1 95 ? -2.470 -19.420 -6.494 1.00 95.31 95 GLU A C 1
ATOM 755 O O . GLU A 1 95 ? -1.724 -19.548 -7.469 1.00 95.31 95 GLU A O 1
ATOM 760 N N . VAL A 1 96 ? -2.837 -18.215 -6.048 1.00 95.44 96 VAL A N 1
ATOM 761 C CA . VAL A 1 96 ? -2.441 -16.972 -6.722 1.00 95.44 96 VAL A CA 1
ATOM 762 C C . VAL A 1 96 ? -0.945 -16.687 -6.531 1.00 95.44 96 VAL A C 1
ATOM 764 O O . VAL A 1 96 ? -0.292 -16.223 -7.470 1.00 95.44 96 VAL A O 1
ATOM 767 N N . CYS A 1 97 ? -0.359 -17.019 -5.374 1.00 95.38 97 CYS A N 1
ATOM 768 C CA . CYS A 1 97 ? 1.090 -16.926 -5.168 1.00 95.38 97 CYS A CA 1
ATOM 769 C C . CYS A 1 97 ? 1.857 -17.907 -6.066 1.00 95.38 97 CYS A C 1
ATOM 771 O O . CYS A 1 97 ? 2.814 -17.498 -6.725 1.00 95.38 97 CYS A O 1
ATOM 773 N N . THR A 1 98 ? 1.419 -19.166 -6.160 1.00 94.38 98 THR A N 1
ATOM 774 C CA . THR A 1 98 ? 2.008 -20.161 -7.070 1.00 94.38 98 THR A CA 1
ATOM 775 C C . THR A 1 98 ? 1.905 -19.694 -8.522 1.00 94.38 98 THR A C 1
ATOM 777 O O . THR A 1 98 ? 2.890 -19.737 -9.261 1.00 94.38 98 THR A O 1
ATOM 780 N N . GLN A 1 99 ? 0.746 -19.175 -8.943 1.00 94.25 99 GLN A N 1
ATOM 781 C CA . GLN A 1 99 ? 0.577 -18.624 -10.290 1.00 94.25 99 GLN A CA 1
ATOM 782 C C . GLN A 1 99 ? 1.526 -17.459 -10.559 1.00 94.25 99 GLN A C 1
ATOM 784 O O . GLN A 1 99 ? 2.136 -17.421 -11.625 1.00 94.25 99 GLN A O 1
ATOM 789 N N . TRP A 1 100 ? 1.678 -16.530 -9.613 1.00 96.50 100 TRP A N 1
ATOM 790 C CA . TRP A 1 100 ? 2.623 -15.426 -9.743 1.00 96.50 100 TRP A CA 1
ATOM 791 C C . TRP A 1 100 ? 4.059 -15.923 -9.919 1.00 96.50 100 TRP A C 1
ATOM 793 O O . TRP A 1 100 ? 4.739 -15.515 -10.863 1.00 96.50 100 TRP A O 1
ATOM 803 N N . VAL A 1 101 ? 4.494 -16.849 -9.062 1.00 93.50 101 VAL A N 1
ATOM 804 C CA . VAL A 1 101 ? 5.841 -17.423 -9.115 1.00 93.50 101 VAL A CA 1
ATOM 805 C C . VAL A 1 101 ? 6.108 -18.095 -10.462 1.00 93.50 101 VAL A C 1
ATOM 807 O O . VAL A 1 101 ? 7.154 -17.855 -11.068 1.00 93.50 101 VAL A O 1
ATOM 810 N N . VAL A 1 102 ? 5.153 -18.878 -10.966 1.00 92.38 102 VAL A N 1
ATOM 811 C CA . VAL A 1 102 ? 5.283 -19.598 -12.241 1.00 92.38 102 VAL A CA 1
ATOM 812 C C . VAL A 1 102 ? 5.219 -18.655 -13.445 1.00 92.38 102 VAL A C 1
ATOM 814 O O . VAL A 1 102 ? 6.052 -18.758 -14.343 1.00 92.38 102 VAL A O 1
ATOM 817 N N . GLN A 1 103 ? 4.241 -17.747 -13.493 1.00 91.50 103 GLN A N 1
ATOM 818 C CA . GLN A 1 103 ? 4.007 -16.884 -14.658 1.00 91.50 103 GLN A CA 1
ATOM 819 C C . GLN A 1 103 ? 5.088 -15.820 -14.822 1.00 91.50 103 GLN A C 1
ATOM 821 O O . GLN A 1 103 ? 5.495 -15.527 -15.947 1.00 91.50 103 GLN A O 1
ATOM 826 N N . ASP A 1 104 ? 5.568 -15.268 -13.708 1.00 94.38 104 ASP A N 1
ATOM 827 C CA . ASP A 1 104 ? 6.542 -14.182 -13.717 1.00 94.38 104 ASP A CA 1
ATOM 828 C C . ASP A 1 104 ? 7.965 -14.677 -13.392 1.00 94.38 104 ASP A C 1
ATOM 830 O O . ASP A 1 104 ? 8.863 -13.860 -13.170 1.00 94.38 104 ASP A O 1
ATOM 834 N N . CYS A 1 105 ? 8.178 -16.002 -13.375 1.00 90.44 105 CYS A N 1
ATOM 835 C CA . CYS A 1 105 ? 9.458 -16.675 -13.121 1.00 90.44 105 CYS A CA 1
ATOM 836 C C . CYS A 1 105 ? 10.175 -16.170 -11.856 1.00 90.44 105 CYS A C 1
ATOM 838 O O . CYS A 1 105 ? 11.374 -15.874 -11.883 1.00 90.44 105 CYS A O 1
ATOM 840 N N . GLN A 1 106 ? 9.438 -16.031 -10.754 1.00 93.12 106 GLN A N 1
ATOM 841 C CA . GLN A 1 106 ? 9.995 -15.568 -9.484 1.00 93.12 106 GLN A CA 1
ATOM 842 C C . GLN A 1 106 ? 10.604 -16.720 -8.679 1.00 93.12 106 GLN A C 1
ATOM 844 O O . GLN A 1 106 ? 10.380 -17.896 -8.952 1.00 93.12 106 GLN A O 1
ATOM 849 N N . SER A 1 107 ? 11.395 -16.380 -7.663 1.00 93.31 107 SER A N 1
ATOM 850 C CA . SER A 1 107 ? 11.810 -17.363 -6.659 1.00 93.31 107 SER A CA 1
ATOM 851 C C . SER A 1 107 ? 10.643 -17.668 -5.722 1.00 93.31 107 SER A C 1
ATOM 853 O O . SER A 1 107 ? 9.979 -16.739 -5.266 1.00 93.31 107 SER A O 1
ATOM 855 N N . PHE A 1 108 ? 10.465 -18.930 -5.324 1.00 91.44 108 PHE A N 1
ATOM 856 C CA . PHE A 1 108 ? 9.521 -19.301 -4.261 1.00 91.44 108 PHE A CA 1
ATOM 857 C C . PHE A 1 108 ? 9.784 -18.542 -2.956 1.00 91.44 108 PHE A C 1
ATOM 859 O O . PHE A 1 108 ? 8.856 -18.191 -2.241 1.00 91.44 108 PHE A O 1
ATOM 866 N N . SER A 1 109 ? 11.042 -18.193 -2.665 1.00 92.56 109 SER A N 1
ATOM 867 C CA . SER A 1 109 ? 11.388 -17.405 -1.475 1.00 92.56 109 SER A CA 1
ATOM 868 C C . SER A 1 109 ? 10.839 -15.972 -1.502 1.00 92.56 109 SER A C 1
ATOM 870 O O . SER A 1 109 ? 10.816 -15.317 -0.459 1.00 92.56 109 SER A O 1
ATOM 872 N N . ALA A 1 110 ? 10.407 -15.463 -2.664 1.00 91.25 110 ALA A N 1
ATOM 873 C CA . ALA A 1 110 ? 9.923 -14.091 -2.814 1.00 91.25 110 ALA A CA 1
ATOM 874 C C . ALA A 1 110 ? 8.686 -13.802 -1.948 1.00 91.25 110 ALA A C 1
ATOM 876 O O . ALA A 1 110 ? 8.559 -12.689 -1.444 1.00 91.25 110 ALA A O 1
ATOM 877 N N . VAL A 1 111 ? 7.832 -14.804 -1.695 1.00 92.62 111 VAL A N 1
ATOM 878 C CA . VAL A 1 111 ? 6.615 -14.649 -0.872 1.00 92.62 111 VAL A CA 1
ATOM 879 C C . VAL A 1 111 ? 6.919 -14.366 0.606 1.00 92.62 111 VAL A C 1
ATOM 881 O O . VAL A 1 111 ? 6.091 -13.807 1.316 1.00 92.62 111 VAL A O 1
ATOM 884 N N . THR A 1 112 ? 8.129 -14.688 1.075 1.00 91.25 112 THR A N 1
ATOM 885 C CA . THR A 1 112 ? 8.554 -14.437 2.468 1.00 91.25 112 THR A CA 1
ATOM 886 C C . THR A 1 112 ? 9.330 -13.142 2.669 1.00 91.25 112 THR A C 1
ATOM 888 O O . THR A 1 112 ? 9.665 -12.804 3.806 1.00 91.25 112 THR A O 1
ATOM 891 N N . GLY A 1 113 ? 9.622 -12.416 1.588 1.00 92.31 113 GLY A N 1
ATOM 892 C CA . GLY A 1 113 ? 10.406 -11.190 1.639 1.00 92.31 113 GLY A CA 1
ATOM 893 C C . GLY A 1 113 ? 9.747 -10.111 2.502 1.00 92.31 113 GLY A C 1
ATOM 894 O O . GLY A 1 113 ? 8.535 -9.900 2.456 1.00 92.31 113 GLY A O 1
ATOM 895 N N . ALA A 1 114 ? 10.540 -9.424 3.327 1.00 91.81 114 ALA A N 1
ATOM 896 C CA . ALA A 1 114 ? 10.016 -8.386 4.214 1.00 91.81 114 ALA A CA 1
ATOM 897 C C . ALA A 1 114 ? 9.466 -7.195 3.414 1.00 91.81 114 ALA A C 1
ATOM 899 O O . ALA A 1 114 ? 8.442 -6.615 3.786 1.00 91.81 114 ALA A O 1
ATOM 900 N N . GLY A 1 115 ? 10.112 -6.857 2.294 1.00 92.19 115 GLY A N 1
ATOM 901 C CA . GLY A 1 115 ? 9.617 -5.845 1.371 1.00 92.19 115 GLY A CA 1
ATOM 902 C C . GLY A 1 115 ? 8.275 -6.245 0.760 1.00 92.19 115 GLY A C 1
ATOM 903 O O . GLY A 1 115 ? 7.364 -5.422 0.685 1.00 92.19 115 GLY A O 1
ATOM 904 N N . PHE A 1 116 ? 8.130 -7.520 0.397 1.00 96.00 116 PHE A N 1
ATOM 905 C CA . PHE A 1 116 ? 6.911 -8.070 -0.176 1.00 96.00 116 PHE A CA 1
ATOM 906 C C . PHE A 1 116 ? 5.762 -8.032 0.832 1.00 96.00 116 PHE A C 1
ATOM 908 O O . PHE A 1 116 ? 4.706 -7.490 0.526 1.00 96.00 116 PHE A O 1
ATOM 915 N N . LYS A 1 117 ? 5.979 -8.483 2.072 1.00 94.62 117 LYS A N 1
ATOM 916 C CA . LYS A 1 117 ? 4.966 -8.421 3.143 1.00 94.62 117 LYS A CA 1
ATOM 917 C C . LYS A 1 117 ? 4.470 -6.996 3.401 1.00 94.62 117 LYS A C 1
ATOM 919 O O . LYS A 1 117 ? 3.268 -6.762 3.509 1.00 94.62 117 LYS A O 1
ATOM 924 N N . ASN A 1 118 ? 5.383 -6.021 3.423 1.00 92.81 118 ASN A N 1
ATOM 925 C CA . ASN A 1 118 ? 5.024 -4.605 3.548 1.00 92.81 118 ASN A CA 1
ATOM 926 C C . ASN A 1 118 ? 4.167 -4.111 2.373 1.00 92.81 118 ASN A C 1
ATOM 928 O O . ASN A 1 118 ? 3.283 -3.270 2.557 1.00 92.81 118 ASN A O 1
ATOM 932 N N . LEU A 1 119 ? 4.433 -4.617 1.170 1.00 94.50 119 LEU A N 1
ATOM 933 C CA . LEU A 1 119 ? 3.679 -4.288 -0.031 1.00 94.50 119 LEU A CA 1
ATOM 934 C C . LEU A 1 119 ? 2.281 -4.931 -0.022 1.00 94.50 119 LEU A C 1
ATOM 936 O O . LEU A 1 119 ? 1.300 -4.255 -0.323 1.00 94.50 119 LEU A O 1
ATOM 940 N N . VAL A 1 120 ? 2.167 -6.189 0.413 1.00 96.12 120 VAL A N 1
ATOM 941 C CA . VAL A 1 120 ? 0.881 -6.875 0.627 1.00 96.12 120 VAL A CA 1
ATOM 942 C C . VAL A 1 120 ? 0.015 -6.106 1.623 1.00 96.12 120 VAL A C 1
ATOM 944 O O . VAL A 1 120 ? -1.138 -5.787 1.333 1.00 96.12 120 VAL A O 1
ATOM 947 N N . GLN A 1 121 ? 0.594 -5.711 2.759 1.00 94.56 121 GLN A N 1
ATOM 948 C CA . GLN A 1 121 ? -0.081 -4.904 3.776 1.00 94.56 121 GLN A CA 1
ATOM 949 C C . GLN A 1 121 ? -0.612 -3.573 3.217 1.00 94.56 121 GLN A C 1
ATOM 951 O O . GLN A 1 121 ? -1.694 -3.113 3.592 1.00 94.56 121 GLN A O 1
ATOM 956 N N . PHE A 1 122 ? 0.134 -2.950 2.301 1.00 95.50 122 PHE A N 1
ATOM 957 C CA . PHE A 1 122 ? -0.311 -1.745 1.610 1.00 95.50 122 PHE A CA 1
ATOM 958 C C . PHE A 1 122 ? -1.509 -2.020 0.686 1.00 95.50 122 PHE A C 1
ATOM 960 O O . PHE A 1 122 ? -2.493 -1.282 0.742 1.00 95.50 122 PHE A O 1
ATOM 967 N N . PHE A 1 123 ? -1.495 -3.093 -0.109 1.00 96.19 123 PHE A N 1
ATOM 968 C CA . PHE A 1 123 ? -2.635 -3.420 -0.976 1.00 96.19 123 PHE A CA 1
ATOM 969 C C . PHE A 1 123 ? -3.894 -3.800 -0.195 1.00 96.19 123 PHE A C 1
ATOM 971 O O . PHE A 1 123 ? -4.983 -3.372 -0.573 1.00 96.19 123 PHE A O 1
ATOM 978 N N . LEU A 1 124 ? -3.759 -4.490 0.940 1.00 94.25 124 LEU A N 1
ATOM 979 C CA . LEU A 1 124 ? -4.874 -4.751 1.856 1.00 94.25 124 LEU A CA 1
ATOM 980 C C . LEU A 1 124 ? -5.509 -3.442 2.359 1.00 94.25 124 LEU A C 1
ATOM 982 O O . LEU A 1 124 ? -6.730 -3.287 2.348 1.00 94.25 124 LEU A O 1
ATOM 986 N N . LYS A 1 125 ? -4.686 -2.451 2.725 1.00 91.75 125 LYS A N 1
ATOM 987 C CA . LYS A 1 125 ? -5.153 -1.106 3.103 1.00 91.75 125 LYS A CA 1
ATOM 988 C C . LYS A 1 125 ? -5.885 -0.411 1.948 1.00 91.75 125 LYS A C 1
ATOM 990 O O . LYS A 1 125 ? -6.941 0.174 2.178 1.00 91.75 125 LYS A O 1
ATOM 995 N N . ILE A 1 126 ? -5.370 -0.480 0.718 1.00 92.62 126 ILE A N 1
ATOM 996 C CA . ILE A 1 126 ? -6.055 0.093 -0.456 1.00 92.62 126 ILE A CA 1
ATOM 997 C C . ILE A 1 126 ? -7.395 -0.608 -0.694 1.00 92.62 126 ILE A C 1
ATOM 999 O O . ILE A 1 126 ? -8.407 0.071 -0.868 1.00 92.62 126 ILE A O 1
ATOM 1003 N N . GLY A 1 127 ? -7.432 -1.939 -0.623 1.00 90.88 127 GLY A N 1
ATOM 1004 C CA . GLY A 1 127 ? -8.659 -2.725 -0.737 1.00 90.88 127 GLY A CA 1
ATOM 1005 C C . GLY A 1 127 ? -9.702 -2.329 0.307 1.00 90.88 127 GLY A C 1
ATOM 1006 O O . GLY A 1 127 ? -10.866 -2.122 -0.024 1.00 90.88 127 GLY A O 1
ATOM 1007 N N . ALA A 1 128 ? -9.280 -2.110 1.553 1.00 88.31 128 ALA A N 1
ATOM 1008 C CA . ALA A 1 128 ? -10.161 -1.674 2.637 1.00 88.31 128 ALA A CA 1
ATOM 1009 C C . ALA A 1 128 ? -10.801 -0.298 2.390 1.00 88.31 128 ALA A C 1
ATOM 1011 O O . ALA A 1 128 ? -11.929 -0.048 2.816 1.00 88.31 128 ALA A O 1
ATOM 1012 N N . VAL A 1 129 ? -10.082 0.605 1.715 1.00 85.94 129 VAL A N 1
ATOM 1013 C CA . VAL A 1 129 ? -10.540 1.977 1.446 1.00 85.94 129 VAL A CA 1
ATOM 1014 C C . VAL A 1 129 ? -11.372 2.056 0.166 1.00 85.94 129 VAL A C 1
ATOM 1016 O O . VAL A 1 129 ? -12.425 2.695 0.147 1.00 85.94 129 VAL A O 1
ATOM 1019 N N . TYR A 1 130 ? -10.906 1.429 -0.912 1.00 84.31 130 TYR A N 1
ATOM 1020 C CA . TYR A 1 130 ? -11.462 1.598 -2.255 1.00 84.31 130 TYR A CA 1
ATOM 1021 C C . TYR A 1 130 ? -12.325 0.413 -2.704 1.00 84.31 130 TYR A C 1
ATOM 1023 O O . TYR A 1 130 ? -13.133 0.553 -3.627 1.00 84.31 130 TYR A O 1
ATOM 1031 N N . GLY A 1 131 ? -12.251 -0.724 -2.019 1.00 86.25 131 GLY A N 1
ATOM 1032 C CA . GLY A 1 131 ? -12.883 -1.973 -2.423 1.00 86.25 131 GLY A CA 1
ATOM 1033 C C . GLY A 1 131 ? -12.071 -2.725 -3.481 1.00 86.25 131 GLY A C 1
ATOM 1034 O O . GLY A 1 131 ? -10.958 -2.344 -3.826 1.00 86.25 131 GLY A O 1
ATOM 1035 N N . GLU A 1 132 ? -12.665 -3.785 -4.024 1.00 88.19 132 GLU A N 1
ATOM 1036 C CA . GLU A 1 132 ? -12.002 -4.702 -4.958 1.00 88.19 132 GLU A CA 1
ATOM 1037 C C . GLU A 1 132 ? -11.740 -4.096 -6.352 1.00 88.19 132 GLU A C 1
ATOM 1039 O O . GLU A 1 132 ? -10.714 -4.367 -6.963 1.00 88.19 132 GLU A O 1
ATOM 1044 N N . HIS A 1 133 ? -12.638 -3.256 -6.878 1.00 89.50 133 HIS A N 1
ATOM 1045 C CA . HIS A 1 133 ? -12.588 -2.772 -8.271 1.00 89.50 133 HIS A CA 1
ATOM 1046 C C . HIS A 1 133 ? -11.676 -1.547 -8.478 1.00 89.50 133 HIS A C 1
ATOM 1048 O O . HIS A 1 133 ? -12.113 -0.489 -8.948 1.00 89.50 133 HIS A O 1
ATOM 1054 N N . VAL A 1 134 ? -10.411 -1.688 -8.093 1.00 89.19 134 VAL A N 1
ATOM 1055 C CA . VAL A 1 134 ? -9.350 -0.697 -8.310 1.00 89.19 134 VAL A CA 1
ATOM 1056 C C . VAL A 1 134 ? -8.652 -0.958 -9.646 1.00 89.19 134 VAL A C 1
ATOM 1058 O O . VAL A 1 134 ? -8.403 -2.102 -10.011 1.00 89.19 134 VAL A O 1
ATOM 1061 N N . ASP A 1 135 ? -8.317 0.106 -10.381 1.00 89.81 135 ASP A N 1
ATOM 1062 C CA . ASP A 1 135 ? -7.480 -0.002 -11.582 1.00 89.81 135 ASP A CA 1
ATOM 1063 C C . ASP A 1 135 ? -6.024 -0.315 -11.194 1.00 89.81 135 ASP A C 1
ATOM 1065 O O . ASP A 1 135 ? -5.250 0.583 -10.857 1.00 89.81 135 ASP A O 1
ATOM 1069 N N . VAL A 1 136 ? -5.651 -1.597 -11.216 1.00 91.19 136 VAL A N 1
ATOM 1070 C CA . VAL A 1 136 ? -4.292 -2.054 -10.874 1.00 91.19 136 VAL A CA 1
ATOM 1071 C C . VAL A 1 136 ? -3.243 -1.501 -11.845 1.00 91.19 136 VAL A C 1
ATOM 1073 O O . VAL A 1 136 ? -2.125 -1.202 -11.427 1.00 91.19 136 VAL A O 1
ATOM 1076 N N . ASP A 1 137 ? -3.592 -1.314 -13.121 1.00 87.19 137 ASP A N 1
ATOM 1077 C CA . ASP A 1 137 ? -2.671 -0.776 -14.127 1.00 87.19 137 ASP A CA 1
ATOM 1078 C C . ASP A 1 137 ? -2.385 0.719 -13.914 1.00 87.19 137 ASP A C 1
ATOM 1080 O O . ASP A 1 137 ? -1.289 1.180 -14.240 1.00 87.19 137 ASP A O 1
ATOM 1084 N N . ASP A 1 138 ? -3.346 1.480 -13.376 1.00 89.25 138 ASP A N 1
ATOM 1085 C CA . ASP A 1 138 ? -3.125 2.876 -12.964 1.00 89.25 138 ASP A CA 1
ATOM 1086 C C . ASP A 1 138 ? -2.416 2.980 -11.605 1.00 89.25 138 ASP A C 1
ATOM 1088 O O . ASP A 1 138 ? -1.622 3.901 -11.394 1.00 89.25 138 ASP A O 1
ATOM 1092 N N . LEU A 1 139 ? -2.687 2.043 -10.687 1.00 91.69 139 LEU A N 1
ATOM 1093 C CA . LEU A 1 139 ? -2.098 2.022 -9.347 1.00 91.69 139 LEU A CA 1
ATOM 1094 C C . LEU A 1 139 ? -0.604 1.677 -9.372 1.00 91.69 139 LEU A C 1
ATOM 1096 O O . LEU A 1 139 ? 0.182 2.304 -8.658 1.00 91.69 139 LEU A O 1
ATOM 1100 N N . LEU A 1 140 ? -0.210 0.667 -10.154 1.00 92.69 140 LEU A N 1
ATOM 1101 C CA . LEU A 1 140 ? 1.162 0.171 -10.152 1.00 92.69 140 LEU A CA 1
ATOM 1102 C C . LEU A 1 140 ? 2.105 1.076 -10.963 1.00 92.69 140 LEU A C 1
ATOM 1104 O O . LEU A 1 140 ? 1.793 1.485 -12.086 1.00 92.69 140 LEU A O 1
ATOM 1108 N N . PRO A 1 141 ? 3.304 1.376 -10.437 1.00 91.50 141 PRO A N 1
ATOM 1109 C CA . PRO A 1 141 ? 4.302 2.122 -11.185 1.00 91.50 141 PRO A CA 1
ATOM 1110 C C . PRO A 1 141 ? 4.895 1.295 -12.322 1.00 91.50 141 PRO A C 1
ATOM 1112 O O . PRO A 1 141 ? 5.026 0.077 -12.238 1.00 91.50 141 PRO A O 1
ATOM 1115 N N . ASP A 1 142 ? 5.354 1.978 -13.371 1.00 90.00 142 ASP A N 1
ATOM 1116 C CA . ASP A 1 142 ? 6.173 1.318 -14.382 1.00 90.00 142 ASP A CA 1
ATOM 1117 C C . ASP A 1 142 ? 7.611 1.064 -13.865 1.00 90.00 142 ASP A C 1
ATOM 1119 O O . ASP A 1 142 ? 8.095 1.785 -12.981 1.00 90.00 142 ASP A O 1
ATOM 1123 N N . PRO A 1 143 ? 8.342 0.093 -14.445 1.00 91.38 143 PRO A N 1
ATOM 1124 C CA . PRO A 1 143 ? 9.677 -0.291 -13.987 1.00 91.38 143 PRO A CA 1
ATOM 1125 C C . PRO A 1 143 ? 10.696 0.851 -14.036 1.00 91.38 143 PRO A C 1
ATOM 1127 O O . PRO A 1 143 ? 11.601 0.922 -13.207 1.00 91.38 143 PRO A O 1
ATOM 1130 N N . THR A 1 144 ? 10.560 1.767 -14.999 1.00 89.06 144 THR A N 1
ATOM 1131 C CA . THR A 1 144 ? 11.442 2.931 -15.118 1.00 89.06 144 THR A CA 1
ATOM 1132 C C . THR A 1 144 ? 11.190 3.915 -13.981 1.00 89.06 144 THR A C 1
ATOM 1134 O O . THR A 1 144 ? 12.149 4.434 -13.417 1.00 89.06 144 THR A O 1
ATOM 1137 N N . THR A 1 145 ? 9.930 4.132 -13.595 1.00 89.25 145 THR A N 1
ATOM 1138 C CA . THR A 1 145 ? 9.581 4.942 -12.415 1.00 89.25 145 THR A CA 1
ATOM 1139 C C . THR A 1 145 ? 10.237 4.373 -11.157 1.00 89.25 145 THR A C 1
ATOM 1141 O O . THR A 1 145 ? 10.868 5.121 -10.409 1.00 89.25 145 THR A O 1
ATOM 1144 N N . LEU A 1 146 ? 10.163 3.053 -10.956 1.00 89.75 146 LEU A N 1
ATOM 1145 C CA . LEU A 1 146 ? 10.799 2.401 -9.809 1.00 89.75 146 LEU A CA 1
ATOM 1146 C C . LEU A 1 146 ? 12.317 2.512 -9.827 1.00 89.75 146 LEU A C 1
ATOM 1148 O O . LEU A 1 146 ? 12.907 2.812 -8.795 1.00 89.75 146 LEU A O 1
ATOM 1152 N N . SER A 1 147 ? 12.940 2.308 -10.988 1.00 89.50 147 SER A N 1
ATOM 1153 C CA . SER A 1 147 ? 14.387 2.455 -11.148 1.00 89.50 147 SER A CA 1
ATOM 1154 C C . SER A 1 147 ? 14.840 3.877 -10.816 1.00 89.50 147 SER A C 1
ATOM 1156 O O . SER A 1 147 ? 15.756 4.054 -10.016 1.00 89.50 147 SER A O 1
ATOM 1158 N N . LEU A 1 148 ? 14.162 4.896 -11.352 1.00 87.62 148 LEU A N 1
ATOM 1159 C CA . LEU A 1 148 ? 14.470 6.298 -11.061 1.00 87.62 148 LEU A CA 1
ATOM 1160 C C . LEU A 1 148 ? 14.288 6.624 -9.578 1.00 87.62 148 LEU A C 1
ATOM 1162 O O . LEU A 1 148 ? 15.137 7.292 -8.992 1.00 87.62 148 LEU A O 1
ATOM 1166 N N . LYS A 1 149 ? 13.207 6.136 -8.959 1.00 90.81 149 LYS A N 1
ATOM 1167 C CA . LYS A 1 149 ? 12.955 6.349 -7.533 1.00 90.81 149 LYS A CA 1
ATOM 1168 C C . LYS A 1 149 ? 13.998 5.642 -6.669 1.00 90.81 149 LYS A C 1
ATOM 1170 O O . LYS A 1 149 ? 14.527 6.265 -5.758 1.00 90.81 149 LYS A O 1
ATOM 1175 N N . ALA A 1 150 ? 14.359 4.402 -6.994 1.00 88.25 150 ALA A N 1
ATOM 1176 C CA . ALA A 1 150 ? 15.403 3.655 -6.297 1.00 88.25 150 ALA A CA 1
ATOM 1177 C C . ALA A 1 150 ? 16.767 4.350 -6.403 1.00 88.25 150 ALA A C 1
ATOM 1179 O O . ALA A 1 150 ? 17.464 4.471 -5.399 1.00 88.25 150 ALA A O 1
ATOM 1180 N N . HIS A 1 151 ? 17.130 4.859 -7.586 1.00 87.56 151 HIS A N 1
ATOM 1181 C CA . HIS A 1 151 ? 18.339 5.665 -7.760 1.00 87.56 151 HIS A CA 1
ATOM 1182 C C . HIS A 1 151 ? 18.283 6.953 -6.941 1.00 87.56 151 HIS A C 1
ATOM 1184 O O . HIS A 1 151 ? 19.228 7.238 -6.217 1.00 87.56 151 HIS A O 1
ATOM 1190 N N . SER A 1 152 ? 17.169 7.685 -6.989 1.00 89.44 152 SER A N 1
ATOM 1191 C CA . SER A 1 152 ? 16.984 8.906 -6.200 1.00 89.44 152 SER A CA 1
ATOM 1192 C C . SER A 1 152 ? 17.076 8.644 -4.695 1.00 89.44 152 SER A C 1
ATOM 1194 O O . SER A 1 152 ? 17.690 9.431 -3.986 1.00 89.44 152 SER A O 1
ATOM 1196 N N . GLU A 1 153 ? 16.495 7.552 -4.193 1.00 88.75 153 GLU A N 1
ATOM 1197 C CA . GLU A 1 153 ? 16.588 7.176 -2.778 1.00 88.75 153 GLU A CA 1
ATOM 1198 C C . GLU A 1 153 ? 17.993 6.711 -2.394 1.00 88.75 153 GLU A C 1
ATOM 1200 O O . GLU A 1 153 ? 18.453 6.988 -1.287 1.00 88.75 153 GLU A O 1
ATOM 1205 N N . ALA A 1 154 ? 18.680 5.998 -3.288 1.00 86.88 154 ALA A N 1
ATOM 1206 C CA . ALA A 1 154 ? 20.065 5.598 -3.089 1.00 86.88 154 ALA A CA 1
ATOM 1207 C C . ALA A 1 154 ? 21.002 6.812 -3.089 1.00 86.88 154 ALA A C 1
ATOM 1209 O O . ALA A 1 154 ? 21.924 6.847 -2.283 1.00 86.88 154 ALA A O 1
ATOM 1210 N N . GLU A 1 155 ? 20.754 7.814 -3.934 1.00 85.81 155 GLU A N 1
ATOM 1211 C CA . GLU A 1 155 ? 21.459 9.096 -3.914 1.00 85.81 155 GLU A CA 1
ATOM 1212 C C . GLU A 1 155 ? 21.152 9.862 -2.629 1.00 85.81 155 GLU A C 1
ATOM 1214 O O . GLU A 1 155 ? 22.081 10.271 -1.947 1.00 85.81 155 GLU A O 1
ATOM 1219 N N . GLU A 1 156 ? 19.886 10.001 -2.234 1.00 86.31 156 GLU A N 1
ATOM 1220 C CA . GLU A 1 156 ? 19.495 10.694 -1.001 1.00 86.31 156 GLU A CA 1
ATOM 1221 C C . GLU A 1 156 ? 20.140 10.042 0.229 1.00 86.31 156 GLU A C 1
ATOM 1223 O O . GLU A 1 156 ? 20.896 10.685 0.960 1.00 86.31 156 GLU A O 1
ATOM 1228 N N . LYS A 1 157 ? 19.942 8.733 0.418 1.00 85.75 157 LYS A N 1
ATOM 1229 C CA . LYS A 1 157 ? 20.588 7.979 1.503 1.00 85.75 157 LYS A CA 1
ATOM 1230 C C . LYS A 1 157 ? 22.101 7.994 1.358 1.00 85.75 157 LYS A C 1
ATOM 1232 O O . LYS A 1 157 ? 22.801 8.126 2.354 1.00 85.75 157 LYS A O 1
ATOM 1237 N N . GLY A 1 158 ? 22.606 7.914 0.133 1.00 78.62 158 GLY A N 1
ATOM 1238 C CA . GLY A 1 158 ? 24.016 8.036 -0.196 1.00 78.62 158 GLY A CA 1
ATOM 1239 C C . GLY A 1 158 ? 24.590 9.375 0.241 1.00 78.62 158 GLY A C 1
ATOM 1240 O O . GLY A 1 158 ? 25.675 9.384 0.799 1.00 78.62 158 GLY A O 1
ATOM 1241 N N . THR A 1 159 ? 23.875 10.489 0.075 1.00 80.06 159 THR A N 1
ATOM 1242 C CA . THR A 1 159 ? 24.300 11.813 0.549 1.00 80.06 159 THR A CA 1
ATOM 1243 C C . THR A 1 159 ? 24.228 11.931 2.061 1.00 80.06 159 THR A C 1
ATOM 1245 O O . THR A 1 159 ? 25.134 12.515 2.635 1.00 80.06 159 THR A O 1
ATOM 1248 N N . LEU A 1 160 ? 23.228 11.335 2.720 1.00 81.50 160 LEU A N 1
ATOM 1249 C CA . LEU A 1 160 ? 23.132 11.303 4.184 1.00 81.50 160 LEU A CA 1
ATOM 1250 C C . LEU A 1 160 ? 24.266 10.479 4.798 1.00 81.50 160 LEU A C 1
ATOM 1252 O O . LEU A 1 160 ? 24.946 10.929 5.715 1.00 81.50 160 LEU A O 1
ATOM 1256 N N . VAL A 1 161 ? 24.507 9.289 4.248 1.00 79.00 161 VAL A N 1
ATOM 1257 C CA . VAL A 1 161 ? 25.601 8.407 4.655 1.00 79.00 161 VAL A CA 1
ATOM 1258 C C . VAL A 1 161 ? 26.938 9.041 4.290 1.00 79.00 161 VAL A C 1
ATOM 1260 O O . VAL A 1 161 ? 27.834 9.048 5.117 1.00 79.00 161 VAL A O 1
ATOM 1263 N N . SER A 1 162 ? 27.072 9.658 3.114 1.00 74.25 162 SER A N 1
ATOM 1264 C CA . SER A 1 162 ? 28.283 10.390 2.720 1.00 74.25 162 SER A CA 1
ATOM 1265 C C . SER A 1 162 ? 28.502 11.634 3.563 1.00 74.25 162 SER A C 1
ATOM 1267 O O . SER A 1 162 ? 29.646 11.980 3.780 1.00 74.25 162 SER A O 1
ATOM 1269 N N . ALA A 1 163 ? 27.459 12.318 4.035 1.00 73.94 163 ALA A N 1
ATOM 1270 C CA . ALA A 1 163 ? 27.574 13.443 4.956 1.00 73.94 163 ALA A CA 1
ATOM 1271 C C . ALA A 1 163 ? 28.044 12.951 6.325 1.00 73.94 163 ALA A C 1
ATOM 1273 O O . ALA A 1 163 ? 29.002 13.502 6.842 1.00 73.94 163 ALA A O 1
ATOM 1274 N N . ALA A 1 164 ? 27.476 11.856 6.840 1.00 73.00 164 ALA A N 1
ATOM 1275 C CA . ALA A 1 164 ? 27.951 11.209 8.063 1.00 73.00 164 ALA A CA 1
ATOM 1276 C C . ALA A 1 164 ? 29.387 10.657 7.924 1.00 73.00 164 ALA A C 1
ATOM 1278 O O . ALA A 1 164 ? 30.166 10.705 8.870 1.00 73.00 164 ALA A O 1
ATOM 1279 N N . ILE A 1 165 ? 29.763 10.159 6.740 1.00 66.44 165 ILE A N 1
ATOM 1280 C CA . ILE A 1 165 ? 31.119 9.681 6.431 1.00 66.44 165 ILE A CA 1
ATOM 1281 C C . ILE A 1 165 ? 32.082 10.856 6.206 1.00 66.44 165 ILE A C 1
ATOM 1283 O O . ILE A 1 165 ? 33.214 10.769 6.646 1.00 66.44 165 ILE A O 1
ATOM 1287 N N . LYS A 1 166 ? 31.667 11.962 5.575 1.00 61.91 166 LYS A N 1
ATOM 1288 C CA . LYS A 1 166 ? 32.465 13.193 5.380 1.00 61.91 166 LYS A CA 1
ATOM 1289 C C . LYS A 1 166 ? 32.642 13.979 6.674 1.00 61.91 166 LYS A C 1
ATOM 1291 O O . LYS A 1 166 ? 33.685 14.573 6.893 1.00 61.91 166 LYS A O 1
ATOM 1296 N N . GLU A 1 167 ? 31.655 13.953 7.561 1.00 62.56 167 GLU A N 1
ATOM 1297 C CA . GLU A 1 167 ? 31.793 14.448 8.934 1.00 62.56 167 GLU A CA 1
ATOM 1298 C C . GLU A 1 167 ? 32.821 13.608 9.719 1.00 62.56 167 GLU A C 1
ATOM 1300 O O . GLU A 1 167 ? 33.416 14.091 10.678 1.00 62.56 167 GLU A O 1
ATOM 1305 N N . ALA A 1 168 ? 33.096 12.382 9.255 1.00 60.81 168 ALA A N 1
ATOM 1306 C CA . ALA A 1 168 ? 34.161 11.509 9.740 1.00 60.81 168 ALA A CA 1
ATOM 1307 C C . ALA A 1 168 ? 35.445 11.506 8.871 1.00 60.81 168 ALA A C 1
ATOM 1309 O O . ALA A 1 168 ? 36.421 10.865 9.258 1.00 60.81 168 ALA A O 1
ATOM 1310 N N . VAL A 1 169 ? 35.470 12.178 7.711 1.00 60.31 169 VAL A N 1
ATOM 1311 C CA . VAL A 1 169 ? 36.574 12.168 6.730 1.00 60.31 169 VAL A CA 1
ATOM 1312 C C . VAL A 1 169 ? 36.692 13.574 6.116 1.00 60.31 169 VAL A C 1
ATOM 1314 O O . VAL A 1 169 ? 35.955 13.930 5.201 1.00 60.31 169 VAL A O 1
ATOM 1317 N N . ASP A 1 170 ? 37.605 14.358 6.689 1.00 53.75 170 ASP A N 1
ATOM 1318 C CA . ASP A 1 170 ? 37.885 15.797 6.541 1.00 53.75 170 ASP A CA 1
ATOM 1319 C C . ASP A 1 170 ? 37.806 16.452 5.137 1.00 53.75 170 ASP A C 1
ATOM 1321 O O . ASP A 1 170 ? 38.086 15.823 4.126 1.00 53.75 170 ASP A O 1
ATOM 1325 N N . SER A 1 171 ? 37.630 17.788 5.131 1.00 42.50 171 SER A N 1
ATOM 1326 C CA . SER A 1 171 ? 37.972 18.775 4.072 1.00 42.50 171 SER A CA 1
ATOM 1327 C C . SER A 1 171 ? 37.468 18.566 2.627 1.00 42.50 171 SER A C 1
ATOM 1329 O O . SER A 1 171 ? 37.757 17.590 1.952 1.00 42.50 171 SER A O 1
ATOM 1331 N N . ASP A 1 172 ? 36.928 19.662 2.093 1.00 36.53 172 ASP A N 1
ATOM 1332 C CA . ASP A 1 172 ? 36.932 20.056 0.677 1.00 36.53 172 ASP A CA 1
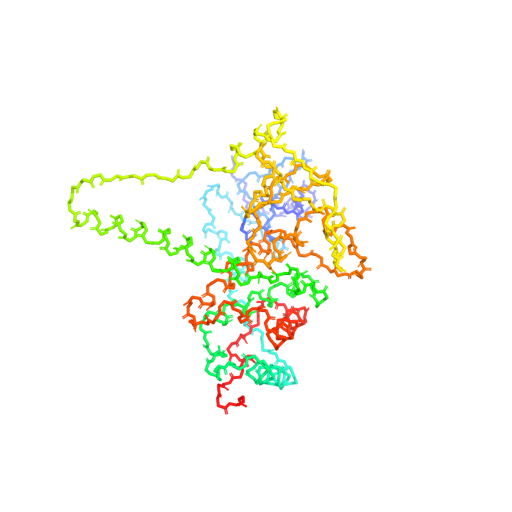ATOM 1333 C C . ASP A 1 172 ? 35.780 19.633 -0.280 1.00 36.53 172 ASP A C 1
ATOM 1335 O O . ASP A 1 172 ? 35.150 18.579 -0.206 1.00 36.53 172 ASP A O 1
ATOM 1339 N N . SER A 1 173 ? 35.497 20.620 -1.136 1.00 36.56 173 SER A N 1
ATOM 1340 C CA . SER A 1 173 ? 34.439 20.932 -2.126 1.00 36.56 173 SER A CA 1
ATOM 1341 C C . SER A 1 173 ? 34.101 19.856 -3.195 1.00 36.56 173 SER A C 1
ATOM 1343 O O . SER A 1 173 ? 34.850 18.909 -3.369 1.00 36.56 173 SER A O 1
ATOM 1345 N N . GLY A 1 174 ? 33.020 19.848 -4.008 1.00 32.59 174 GLY A N 1
ATOM 1346 C CA . GLY A 1 174 ? 31.840 20.682 -4.339 1.00 32.59 174 GLY A CA 1
ATOM 1347 C C . GLY A 1 174 ? 31.260 20.241 -5.728 1.00 32.59 174 GLY A C 1
ATOM 1348 O O . GLY A 1 174 ? 32.004 19.639 -6.496 1.00 32.59 174 GLY A O 1
ATOM 1349 N N . GLY A 1 175 ? 29.985 20.531 -6.094 1.00 33.78 175 GLY A N 1
ATOM 1350 C CA . GLY A 1 175 ? 29.525 20.578 -7.521 1.00 33.78 175 GLY A CA 1
ATOM 1351 C C . GLY A 1 175 ? 28.123 20.032 -7.931 1.00 33.78 175 GLY A C 1
ATOM 1352 O O . GLY A 1 175 ? 27.709 18.992 -7.446 1.00 33.78 175 GLY A O 1
ATOM 1353 N N . THR A 1 176 ? 27.432 20.717 -8.871 1.00 33.34 176 THR A N 1
ATOM 1354 C CA . THR A 1 176 ? 25.951 20.836 -9.110 1.00 33.34 176 THR A CA 1
ATOM 1355 C C . THR A 1 176 ? 25.379 20.185 -10.411 1.00 33.34 176 THR A C 1
ATOM 1357 O O . THR A 1 176 ? 26.130 19.861 -11.327 1.00 33.34 176 THR A O 1
ATOM 1360 N N . MET A 1 177 ? 24.032 20.090 -10.532 1.00 38.78 177 MET A N 1
ATOM 1361 C CA . MET A 1 177 ? 23.205 19.565 -11.656 1.00 38.78 177 MET A CA 1
ATOM 1362 C C . MET A 1 177 ? 22.546 20.602 -12.634 1.00 38.78 177 MET A C 1
ATOM 1364 O O . MET A 1 177 ? 22.316 21.753 -12.278 1.00 38.78 177 MET A O 1
ATOM 1368 N N . THR A 1 178 ? 22.127 20.090 -13.819 1.00 46.34 178 THR A N 1
ATOM 1369 C CA . THR A 1 178 ? 20.874 20.277 -14.640 1.00 46.34 178 THR A CA 1
ATOM 1370 C C . THR A 1 178 ? 20.367 21.639 -15.171 1.00 46.34 178 THR A C 1
ATOM 1372 O O . THR A 1 178 ? 19.824 22.436 -14.415 1.00 46.34 178 THR A O 1
ATOM 1375 N N . ALA A 1 179 ? 20.335 21.813 -16.515 1.00 46.28 179 ALA A N 1
ATOM 1376 C CA . ALA A 1 179 ? 19.749 22.989 -17.207 1.00 46.28 179 ALA A CA 1
ATOM 1377 C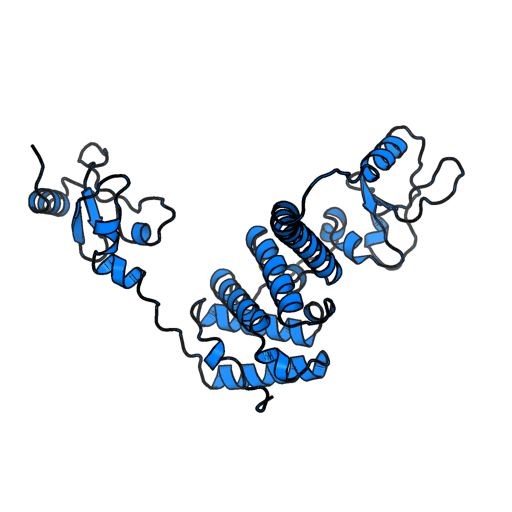 C . ALA A 1 179 ? 19.190 22.772 -18.656 1.00 46.28 179 ALA A C 1
ATOM 1379 O O . ALA A 1 179 ? 19.200 23.699 -19.466 1.00 46.28 179 ALA A O 1
ATOM 1380 N N . THR A 1 180 ? 18.711 21.580 -19.055 1.00 64.31 180 THR A N 1
ATOM 1381 C CA . THR A 1 180 ? 18.549 21.257 -20.504 1.00 64.31 180 THR A CA 1
ATOM 1382 C C . THR A 1 180 ? 17.128 21.382 -21.104 1.00 64.31 180 THR A C 1
ATOM 1384 O O . THR A 1 180 ? 17.002 21.756 -22.269 1.00 64.31 180 THR A O 1
ATOM 1387 N N . ALA A 1 181 ? 16.039 21.118 -20.369 1.00 60.19 181 ALA A N 1
ATOM 1388 C CA . ALA A 1 181 ? 14.686 21.042 -20.963 1.00 60.19 181 ALA A CA 1
ATOM 1389 C C . ALA A 1 181 ? 14.056 22.415 -21.287 1.00 60.19 181 ALA A C 1
ATOM 1391 O O . ALA A 1 181 ? 13.407 22.590 -22.323 1.00 60.19 181 ALA A O 1
ATOM 1392 N N . ASP A 1 182 ? 14.291 23.416 -20.436 1.00 66.50 182 ASP A N 1
ATOM 1393 C CA . ASP A 1 182 ? 13.746 24.767 -20.621 1.00 66.50 182 ASP A CA 1
ATOM 1394 C C . ASP A 1 182 ? 14.375 25.500 -21.810 1.00 66.50 182 ASP A C 1
ATOM 1396 O O . ASP A 1 182 ? 13.728 26.330 -22.456 1.00 66.50 182 ASP A O 1
ATOM 1400 N N . LEU A 1 183 ? 15.619 25.152 -22.146 1.00 74.62 183 LEU A N 1
ATOM 1401 C CA . LEU A 1 183 ? 16.321 25.694 -23.304 1.00 74.62 183 LEU A CA 1
ATOM 1402 C C . LEU A 1 183 ? 15.650 25.262 -24.617 1.00 74.62 183 LEU A C 1
ATOM 1404 O O . LEU A 1 183 ? 15.490 26.073 -25.528 1.00 74.62 183 LEU A O 1
ATOM 1408 N N . ILE A 1 184 ? 15.192 24.009 -24.692 1.00 72.62 184 ILE A N 1
ATOM 1409 C CA . ILE A 1 184 ? 14.529 23.452 -25.881 1.00 72.62 184 ILE A CA 1
ATOM 1410 C C . ILE A 1 184 ? 13.159 24.110 -26.086 1.00 72.62 184 ILE A C 1
ATOM 1412 O O . ILE A 1 184 ? 12.820 24.513 -27.199 1.00 72.62 184 ILE A O 1
ATOM 1416 N N . LYS A 1 185 ? 12.393 24.308 -25.007 1.00 77.44 185 LYS A N 1
ATOM 1417 C CA . LYS A 1 185 ? 11.085 24.979 -25.068 1.00 77.44 185 LYS A CA 1
ATOM 1418 C C . LYS A 1 185 ? 11.194 26.417 -25.587 1.00 77.44 185 LYS A C 1
ATOM 1420 O O . LYS A 1 185 ? 10.383 26.826 -26.417 1.00 77.44 185 LYS A O 1
ATOM 1425 N N . LYS A 1 186 ? 12.209 27.166 -25.139 1.00 78.12 186 LYS A N 1
ATOM 1426 C CA . LYS A 1 186 ? 12.469 28.539 -25.609 1.00 78.12 186 LYS A CA 1
ATOM 1427 C C . LYS A 1 186 ? 12.779 28.585 -27.109 1.00 78.12 186 LYS A C 1
ATOM 1429 O O . LYS A 1 186 ? 12.265 29.460 -27.798 1.00 78.12 186 LYS A O 1
ATOM 1434 N N . LYS A 1 187 ? 13.548 27.624 -27.634 1.00 79.75 187 LYS A N 1
ATOM 1435 C CA . LYS A 1 187 ? 13.886 27.567 -29.068 1.00 79.75 187 LYS A CA 1
ATOM 1436 C C . LYS A 1 187 ? 12.683 27.271 -29.972 1.00 79.75 187 LYS A C 1
ATOM 1438 O O . LYS A 1 187 ? 12.587 27.855 -31.045 1.00 79.75 187 LYS A O 1
ATOM 1443 N N . ILE A 1 188 ? 11.727 26.454 -29.522 1.00 77.12 188 ILE A N 1
ATOM 1444 C CA . ILE A 1 188 ? 10.476 26.200 -30.266 1.00 77.12 188 ILE A CA 1
ATOM 1445 C C . ILE A 1 188 ? 9.581 27.448 -30.281 1.00 77.12 188 ILE A C 1
ATOM 1447 O O . ILE A 1 188 ? 9.036 27.813 -31.317 1.00 77.12 188 ILE A O 1
ATOM 1451 N N . MET A 1 189 ? 9.439 28.138 -29.142 1.00 77.38 189 MET A N 1
ATOM 1452 C CA . MET A 1 189 ? 8.592 29.338 -29.052 1.00 77.38 189 MET A CA 1
ATOM 1453 C C . MET A 1 189 ? 9.128 30.517 -29.869 1.00 77.38 189 MET A C 1
ATOM 1455 O O . MET A 1 189 ? 8.340 31.294 -30.398 1.00 77.38 189 MET A O 1
ATOM 1459 N N . ASN A 1 190 ? 10.451 30.623 -29.990 1.00 79.81 190 ASN A N 1
ATOM 1460 C CA . ASN A 1 190 ? 11.107 31.666 -30.773 1.00 79.81 190 ASN A CA 1
ATOM 1461 C C . ASN A 1 190 ? 11.157 31.348 -32.281 1.00 79.81 190 ASN A C 1
ATOM 1463 O O . ASN A 1 190 ? 11.749 32.113 -33.034 1.00 79.81 190 ASN A O 1
ATOM 1467 N N . GLY A 1 191 ? 10.572 30.227 -32.723 1.00 76.88 191 GLY A N 1
ATOM 1468 C CA . GLY A 1 191 ? 10.520 29.827 -34.133 1.00 76.88 191 GLY A CA 1
ATOM 1469 C C . GLY A 1 191 ? 11.823 29.253 -34.695 1.00 76.88 191 GLY A C 1
ATOM 1470 O O . GLY A 1 191 ? 11.870 28.936 -35.877 1.00 76.88 191 GLY A O 1
ATOM 1471 N N . ALA A 1 192 ? 12.858 29.088 -33.866 1.00 77.56 192 ALA A N 1
ATOM 1472 C CA . ALA A 1 192 ? 14.125 28.477 -34.267 1.00 77.56 192 ALA A CA 1
ATOM 1473 C C . ALA A 1 192 ? 13.972 26.969 -34.527 1.00 77.56 192 ALA A C 1
ATOM 1475 O O . ALA A 1 192 ? 14.606 26.421 -35.419 1.00 77.56 192 ALA A O 1
ATOM 1476 N N . TYR A 1 193 ? 13.110 26.290 -33.761 1.00 83.88 193 TYR A N 1
ATOM 1477 C CA . TYR A 1 193 ? 12.748 24.888 -33.997 1.00 83.88 193 TYR A CA 1
ATOM 1478 C C . TYR A 1 193 ? 11.320 24.789 -34.525 1.00 83.88 193 TYR A C 1
ATOM 1480 O O . TYR A 1 193 ? 10.408 25.420 -33.985 1.00 83.88 193 TYR A O 1
ATOM 1488 N N . THR A 1 194 ? 11.119 23.967 -35.551 1.00 83.38 194 THR A N 1
ATOM 1489 C CA . THR A 1 194 ? 9.809 23.730 -36.165 1.00 83.38 194 THR A CA 1
ATOM 1490 C C . THR A 1 194 ? 9.230 22.393 -35.700 1.00 83.38 194 THR A C 1
ATOM 1492 O O . THR A 1 194 ? 9.928 21.535 -35.162 1.00 83.38 194 THR A O 1
ATOM 1495 N N . VAL A 1 195 ? 7.915 22.224 -35.822 1.00 82.69 195 VAL A N 1
ATOM 1496 C CA . VAL A 1 195 ? 7.205 21.012 -35.389 1.00 82.69 195 VAL A CA 1
ATOM 1497 C C . VAL A 1 195 ? 6.504 20.428 -36.605 1.00 82.69 195 VAL A C 1
ATOM 1499 O O . VAL A 1 195 ? 5.740 21.136 -37.261 1.00 82.69 195 VAL A O 1
ATOM 1502 N N . ALA A 1 196 ? 6.750 19.155 -36.920 1.00 74.94 196 ALA A N 1
ATOM 1503 C CA . ALA A 1 196 ? 6.108 18.531 -38.075 1.00 74.94 196 ALA A CA 1
ATOM 1504 C C . ALA A 1 196 ? 4.661 18.115 -37.800 1.00 74.94 196 ALA A C 1
ATOM 1506 O O . ALA A 1 196 ? 4.247 17.853 -36.665 1.00 74.94 196 ALA A O 1
ATOM 1507 N N . ASN A 1 197 ? 3.905 17.979 -38.889 1.00 62.72 197 ASN A N 1
ATOM 1508 C CA . ASN A 1 197 ? 2.579 17.389 -38.850 1.00 62.72 197 ASN A CA 1
ATOM 1509 C C . ASN A 1 197 ? 2.671 15.867 -38.721 1.00 62.72 197 ASN A C 1
ATOM 1511 O O . ASN A 1 197 ? 3.235 15.201 -39.582 1.00 62.72 197 ASN A O 1
ATOM 1515 N N . GLN A 1 198 ? 2.079 15.379 -37.629 1.00 64.12 198 GLN A N 1
ATOM 1516 C CA . GLN A 1 198 ? 1.624 14.016 -37.334 1.00 64.12 198 GLN A CA 1
ATOM 1517 C C . GLN A 1 198 ? 2.472 12.862 -37.885 1.00 64.12 198 GLN A C 1
ATOM 1519 O O . GLN A 1 198 ? 2.476 12.538 -39.075 1.00 64.12 198 GLN A O 1
ATOM 1524 N N . ARG A 1 199 ? 3.095 12.130 -36.962 1.00 69.06 199 ARG A N 1
ATOM 1525 C CA . ARG A 1 199 ? 3.809 10.894 -37.273 1.00 69.06 199 ARG A CA 1
ATOM 1526 C C . ARG A 1 199 ? 2.808 9.809 -37.693 1.00 69.06 199 ARG A C 1
ATOM 1528 O O . ARG A 1 199 ? 1.853 9.524 -36.972 1.00 69.06 199 ARG A O 1
ATOM 1535 N N . LYS A 1 200 ? 3.019 9.169 -38.849 1.00 60.28 200 LYS A N 1
ATOM 1536 C CA . LYS A 1 200 ? 2.199 8.020 -39.276 1.00 60.28 200 LYS A CA 1
ATOM 1537 C C . LYS A 1 200 ? 2.578 6.798 -38.435 1.00 60.28 200 LYS A C 1
ATOM 1539 O O . LYS A 1 200 ? 3.654 6.237 -38.611 1.00 60.28 200 LYS A O 1
ATOM 1544 N N . GLY A 1 201 ? 1.703 6.384 -37.521 1.00 65.31 201 GLY A N 1
ATOM 1545 C CA . GLY A 1 201 ? 1.923 5.217 -36.666 1.00 65.31 201 GLY A CA 1
ATOM 1546 C C . GLY A 1 201 ? 0.620 4.513 -36.292 1.00 65.31 201 GLY A C 1
ATOM 1547 O O . GLY A 1 201 ? -0.442 5.126 -36.286 1.00 65.31 201 GLY A O 1
ATOM 1548 N N . LYS A 1 202 ? 0.702 3.216 -35.960 1.00 60.38 202 LYS A N 1
ATOM 1549 C CA . LYS A 1 202 ? -0.463 2.383 -35.590 1.00 60.38 202 LYS A CA 1
ATOM 1550 C C . LYS A 1 202 ? -1.127 2.796 -34.261 1.00 60.38 202 LYS A C 1
ATOM 1552 O O . LYS A 1 202 ? -2.254 2.397 -34.000 1.00 60.38 202 LYS A O 1
ATOM 1557 N N . SER A 1 203 ? -0.436 3.568 -33.416 1.00 70.56 203 SER A N 1
ATOM 1558 C CA . SER A 1 203 ? -0.933 4.017 -32.106 1.00 70.56 203 SER A CA 1
ATOM 1559 C C . SER A 1 203 ? -1.596 5.393 -32.182 1.00 70.56 203 SER A C 1
ATOM 1561 O O . SER A 1 203 ? -1.034 6.332 -32.744 1.00 70.56 203 SER A O 1
ATOM 1563 N N . VAL A 1 204 ? -2.754 5.531 -31.529 1.00 72.31 204 VAL A N 1
ATOM 1564 C CA . VAL A 1 204 ? -3.547 6.774 -31.462 1.00 72.31 204 VAL A CA 1
ATOM 1565 C C . VAL A 1 204 ? -2.770 7.918 -30.789 1.00 72.31 204 VAL A C 1
ATOM 1567 O O . VAL A 1 204 ? -3.045 9.086 -31.044 1.00 72.31 204 VAL A O 1
ATOM 1570 N N . ILE A 1 205 ? -1.743 7.614 -29.989 1.00 77.12 205 ILE A N 1
ATOM 1571 C CA . ILE A 1 205 ? -0.867 8.604 -29.332 1.00 77.12 205 ILE A CA 1
ATOM 1572 C C . ILE A 1 205 ? -0.155 9.507 -30.357 1.00 77.12 205 ILE A C 1
ATOM 1574 O O . ILE A 1 205 ? 0.029 10.703 -30.116 1.00 77.12 205 ILE A O 1
ATOM 1578 N N . TRP A 1 206 ? 0.177 8.970 -31.535 1.00 82.25 206 TRP A N 1
ATOM 1579 C CA . TRP A 1 206 ? 0.841 9.719 -32.607 1.00 82.25 206 TRP A CA 1
ATOM 1580 C C . TRP A 1 206 ? -0.069 10.747 -33.297 1.00 82.25 206 TRP A C 1
ATOM 1582 O O . TRP A 1 206 ? 0.421 11.603 -34.025 1.00 82.25 206 TRP A O 1
ATOM 1592 N N . SER A 1 207 ? -1.379 10.730 -33.015 1.00 76.25 207 SER A N 1
ATOM 1593 C CA . SER A 1 207 ? -2.294 11.801 -33.440 1.00 76.25 207 SER A CA 1
ATOM 1594 C C . SER A 1 207 ? -2.108 13.105 -32.649 1.00 76.25 207 SER A C 1
ATOM 1596 O O . SER A 1 207 ? -2.593 14.153 -33.072 1.00 76.25 207 SER A O 1
ATOM 1598 N N . ILE A 1 208 ? -1.411 13.052 -31.504 1.00 80.81 208 ILE A N 1
ATOM 1599 C CA . ILE A 1 208 ? -1.221 14.188 -30.587 1.00 80.81 208 ILE A CA 1
ATOM 1600 C C . ILE A 1 208 ? 0.250 14.603 -30.474 1.00 80.81 208 ILE A C 1
ATOM 1602 O O . ILE A 1 208 ? 0.530 15.784 -30.242 1.00 80.81 208 ILE A O 1
ATOM 1606 N N . LEU A 1 209 ? 1.189 13.670 -30.611 1.00 85.75 209 LEU A N 1
ATOM 1607 C CA . LEU A 1 209 ? 2.616 13.94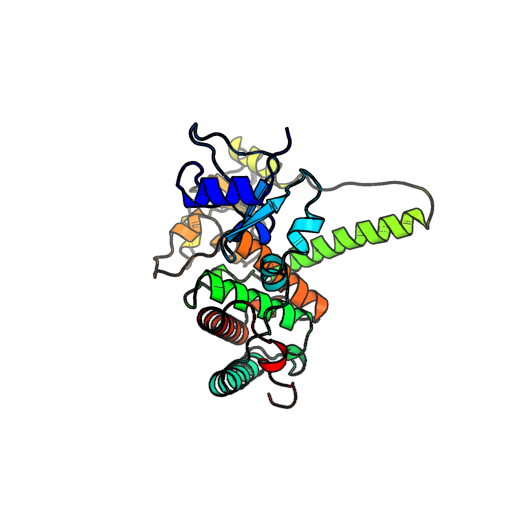3 -30.449 1.00 85.75 209 LEU A CA 1
ATOM 1608 C C . LEU A 1 209 ? 3.323 14.122 -31.792 1.00 85.75 209 LEU A C 1
ATOM 1610 O O . LEU A 1 209 ? 3.108 13.352 -32.726 1.00 85.75 209 LEU A O 1
ATOM 1614 N N . CYS A 1 210 ? 4.192 15.125 -31.844 1.00 85.75 210 CYS A N 1
ATOM 1615 C CA . CYS A 1 210 ? 4.910 15.553 -33.033 1.00 85.75 210 CYS A CA 1
ATOM 1616 C C . CYS A 1 210 ? 6.424 15.517 -32.811 1.00 85.75 210 CYS A C 1
ATOM 1618 O O . CYS A 1 210 ? 6.902 15.809 -31.711 1.00 85.75 210 CYS A O 1
ATOM 1620 N N . ASP A 1 211 ? 7.166 15.223 -33.875 1.00 86.62 211 ASP A N 1
ATOM 1621 C CA . ASP A 1 211 ? 8.621 15.360 -33.898 1.00 86.62 211 ASP A CA 1
ATOM 1622 C C . ASP A 1 211 ? 9.016 16.849 -33.976 1.00 86.62 211 ASP A C 1
ATOM 1624 O O . ASP A 1 211 ? 8.298 17.675 -34.556 1.00 86.62 211 ASP A O 1
ATOM 1628 N N . ILE A 1 212 ? 10.155 17.189 -33.367 1.00 86.69 212 ILE A N 1
ATOM 1629 C CA . ILE A 1 212 ? 10.728 18.542 -33.360 1.00 86.69 212 ILE A CA 1
ATOM 1630 C C . ILE A 1 212 ? 11.890 18.573 -34.350 1.00 86.69 212 ILE A C 1
ATOM 1632 O O . ILE A 1 212 ? 12.766 17.715 -34.295 1.00 86.69 212 ILE A O 1
ATOM 1636 N N . PHE A 1 213 ? 11.918 19.578 -35.215 1.00 83.19 213 PHE A N 1
ATOM 1637 C CA . PHE A 1 213 ? 12.957 19.803 -36.211 1.00 83.19 213 PHE A CA 1
ATOM 1638 C C . PHE A 1 213 ? 13.817 20.994 -35.797 1.00 83.19 213 PHE A C 1
ATOM 1640 O O . PHE A 1 213 ? 13.310 22.022 -35.339 1.00 83.19 213 PHE A O 1
ATOM 1647 N N . LYS A 1 214 ? 15.132 20.836 -35.927 1.00 85.12 214 LYS A N 1
ATOM 1648 C CA . LYS A 1 214 ? 16.107 21.910 -35.734 1.00 85.12 214 LYS A CA 1
ATOM 1649 C C . LYS A 1 214 ? 16.162 22.813 -36.976 1.00 85.12 214 LYS A C 1
ATOM 1651 O O . LYS A 1 214 ? 15.533 22.529 -37.991 1.00 85.12 214 LYS A O 1
ATOM 1656 N N . GLU A 1 215 ? 16.945 23.888 -36.888 1.00 81.62 215 GLU A N 1
ATOM 1657 C CA . GLU A 1 215 ? 17.184 24.836 -37.992 1.00 81.62 215 GLU A CA 1
ATOM 1658 C C . GLU A 1 215 ? 17.806 24.173 -39.232 1.00 81.62 215 GLU A C 1
ATOM 1660 O O . GLU A 1 215 ? 17.548 24.600 -40.349 1.00 81.62 215 GLU A O 1
ATOM 1665 N N . ASP A 1 216 ? 18.591 23.111 -39.039 1.00 80.88 216 ASP A N 1
ATOM 1666 C CA . ASP A 1 216 ? 19.239 22.330 -40.101 1.00 80.88 216 ASP A CA 1
ATOM 1667 C C . ASP A 1 216 ? 18.322 21.253 -40.713 1.00 80.88 216 ASP A C 1
ATOM 1669 O O . ASP A 1 216 ? 18.801 20.338 -41.378 1.00 80.88 216 ASP A O 1
ATOM 1673 N N . GLU A 1 217 ? 17.014 21.330 -40.444 1.00 79.62 217 GLU A N 1
ATOM 1674 C CA . GLU A 1 217 ? 15.992 20.359 -40.856 1.00 79.62 217 GLU A CA 1
ATOM 1675 C C . GLU A 1 217 ? 16.209 18.931 -40.314 1.00 79.62 217 GLU A C 1
ATOM 1677 O O . GLU A 1 217 ? 15.511 17.994 -40.709 1.00 79.62 217 GLU A O 1
ATOM 1682 N N . THR A 1 218 ? 17.116 18.735 -39.349 1.00 83.44 218 THR A N 1
ATOM 1683 C CA . THR A 1 218 ? 17.281 17.440 -38.677 1.00 83.44 218 THR A CA 1
ATOM 1684 C C . THR A 1 218 ? 16.301 17.278 -37.517 1.00 83.44 218 THR A C 1
ATOM 1686 O O . THR A 1 218 ? 15.968 18.231 -36.805 1.00 83.44 218 THR A O 1
ATOM 1689 N N . VAL A 1 219 ? 15.846 16.043 -37.281 1.00 83.75 219 VAL A N 1
ATOM 1690 C CA . VAL A 1 219 ? 14.996 15.724 -36.125 1.00 83.75 219 VAL A CA 1
ATOM 1691 C C . VAL A 1 219 ? 15.816 15.841 -34.839 1.00 83.75 219 VAL A C 1
ATOM 1693 O O . VAL A 1 219 ? 16.923 15.307 -34.722 1.00 83.75 219 VAL A O 1
ATOM 1696 N N . LEU A 1 220 ? 15.263 16.527 -33.842 1.00 82.88 220 LEU A N 1
ATOM 1697 C CA . LEU A 1 220 ? 15.806 16.559 -32.493 1.00 82.88 220 LEU A CA 1
ATOM 1698 C C . LEU A 1 220 ? 15.504 15.229 -31.797 1.00 82.88 220 LEU A C 1
ATOM 1700 O O . LEU A 1 220 ? 14.495 15.083 -31.106 1.00 82.88 220 LEU A O 1
ATOM 1704 N N . ASP A 1 221 ? 16.398 14.262 -31.993 1.00 78.62 221 ASP A N 1
ATOM 1705 C CA . ASP A 1 221 ? 16.286 12.961 -31.345 1.00 78.62 221 ASP A CA 1
ATOM 1706 C C . ASP A 1 221 ? 16.257 13.111 -29.817 1.00 78.62 221 ASP A C 1
ATOM 1708 O O . ASP A 1 221 ? 16.872 14.011 -29.232 1.00 78.62 221 ASP A O 1
ATOM 1712 N N . GLY A 1 222 ? 15.496 12.243 -29.161 1.00 80.81 222 GLY A N 1
ATOM 1713 C CA . GLY A 1 222 ? 15.324 12.309 -27.716 1.00 80.81 222 GLY A CA 1
ATOM 1714 C C . GLY A 1 222 ? 14.151 13.167 -27.230 1.00 80.81 222 GLY A C 1
ATOM 1715 O O . GLY A 1 222 ? 13.917 13.200 -26.019 1.00 80.81 222 GLY A O 1
ATOM 1716 N N . TRP A 1 223 ? 13.421 13.875 -28.107 1.00 84.88 223 TRP A N 1
ATOM 1717 C CA . TRP A 1 223 ? 12.380 14.833 -27.703 1.00 84.88 223 TRP A CA 1
ATOM 1718 C C . TRP A 1 223 ? 11.176 14.881 -28.654 1.00 84.88 223 TRP A C 1
ATOM 1720 O O . TRP A 1 223 ? 11.307 14.785 -29.868 1.00 84.88 223 TRP A O 1
ATOM 1730 N N . LEU A 1 224 ? 9.988 15.083 -28.085 1.00 87.50 224 LEU A N 1
ATOM 1731 C CA . LEU A 1 224 ? 8.711 15.211 -28.786 1.00 87.50 224 LEU A CA 1
ATOM 1732 C C . LEU A 1 224 ? 7.938 16.428 -28.293 1.00 87.50 224 LEU A C 1
ATOM 1734 O O . LEU A 1 224 ? 8.092 16.871 -27.156 1.00 87.50 224 LEU A O 1
ATOM 1738 N N . PHE A 1 225 ? 7.045 16.937 -29.130 1.00 87.00 225 PHE A N 1
ATOM 1739 C CA . PHE A 1 225 ? 6.163 18.047 -28.809 1.00 87.00 225 PHE A CA 1
ATOM 1740 C C . PHE A 1 225 ? 4.706 17.593 -28.778 1.00 87.00 225 PHE A C 1
ATOM 1742 O O . PHE A 1 225 ? 4.211 16.976 -29.718 1.00 87.00 225 PHE A O 1
ATOM 1749 N N . CYS A 1 226 ? 3.981 17.921 -27.710 1.00 88.94 226 CYS A N 1
ATOM 1750 C CA . CYS A 1 226 ? 2.544 17.676 -27.654 1.00 88.94 226 CYS A CA 1
ATOM 1751 C C . CYS A 1 226 ? 1.764 18.817 -28.309 1.00 88.94 226 CYS A C 1
ATOM 1753 O O . CYS A 1 226 ? 1.717 19.926 -27.779 1.00 88.94 226 CYS A O 1
ATOM 1755 N N . SER A 1 227 ? 1.068 18.524 -29.406 1.00 84.12 227 SER A N 1
ATOM 1756 C CA . SER A 1 227 ? 0.248 19.500 -30.139 1.00 84.12 227 SER A CA 1
ATOM 1757 C C . SER A 1 227 ? -0.926 20.065 -29.327 1.00 84.12 227 SER A C 1
ATOM 1759 O O . SER A 1 227 ? -1.304 21.219 -29.522 1.00 84.12 227 SER A O 1
ATOM 1761 N N . LYS A 1 228 ? -1.480 19.299 -28.373 1.00 82.38 228 LYS A N 1
ATOM 1762 C CA . LYS A 1 228 ? -2.631 19.736 -27.562 1.00 82.38 228 LYS A CA 1
ATOM 1763 C C . LYS A 1 228 ? -2.254 20.674 -26.415 1.00 82.38 228 LYS A C 1
ATOM 1765 O O . LYS A 1 228 ? -2.923 21.680 -26.214 1.00 82.38 228 LYS A O 1
ATOM 1770 N N . CYS A 1 229 ? -1.206 20.359 -25.650 1.00 85.25 229 CYS A N 1
ATOM 1771 C CA . CYS A 1 229 ? -0.815 21.157 -24.475 1.00 85.25 229 CYS A CA 1
ATOM 1772 C C . CYS A 1 229 ? 0.483 21.957 -24.650 1.00 85.25 229 CYS A C 1
ATOM 1774 O O . CYS A 1 229 ? 0.897 22.654 -23.724 1.00 85.25 229 CYS A O 1
ATOM 1776 N N . ARG A 1 230 ? 1.137 21.843 -25.812 1.00 83.25 230 ARG A N 1
ATOM 1777 C CA . ARG A 1 230 ? 2.380 22.541 -26.177 1.00 83.25 230 ARG A CA 1
ATOM 1778 C C . ARG A 1 230 ? 3.564 22.286 -25.235 1.00 83.25 230 ARG A C 1
ATOM 1780 O O . ARG A 1 230 ? 4.418 23.153 -25.049 1.00 83.25 230 ARG A O 1
ATOM 1787 N N . LYS A 1 231 ? 3.623 21.102 -24.615 1.00 86.00 231 LYS A N 1
ATOM 1788 C CA . LYS A 1 231 ? 4.756 20.670 -23.779 1.00 86.00 231 LYS A CA 1
ATOM 1789 C C . LYS A 1 231 ? 5.759 19.849 -24.588 1.00 86.00 231 LYS A C 1
ATOM 1791 O O . LYS A 1 231 ? 5.357 19.043 -25.426 1.00 86.00 231 LYS A O 1
ATOM 1796 N N . VAL A 1 232 ? 7.043 20.036 -24.280 1.00 83.94 232 VAL A N 1
ATOM 1797 C CA . VAL A 1 232 ? 8.142 19.197 -24.775 1.00 83.94 232 VAL A CA 1
ATOM 1798 C C . VAL A 1 232 ? 8.284 18.001 -23.836 1.00 83.94 232 VAL A C 1
ATOM 1800 O O . VAL A 1 232 ? 8.325 18.165 -22.617 1.00 83.94 232 VAL A O 1
ATOM 1803 N N . LEU A 1 233 ? 8.322 16.804 -24.400 1.00 85.44 233 LEU A N 1
ATOM 1804 C CA . LEU A 1 233 ? 8.433 15.535 -23.697 1.00 85.44 233 LEU A CA 1
ATOM 1805 C C . LEU A 1 233 ? 9.726 14.861 -24.137 1.00 85.44 233 LEU A C 1
ATOM 1807 O O . LEU A 1 233 ? 10.035 14.842 -25.323 1.00 85.44 233 LEU A O 1
ATOM 1811 N N . LYS A 1 234 ? 10.480 14.293 -23.200 1.00 83.88 234 LYS A N 1
ATOM 1812 C CA . LYS A 1 234 ? 11.639 13.469 -23.549 1.00 83.88 234 LYS A CA 1
ATOM 1813 C C . LYS A 1 234 ? 11.135 12.163 -24.167 1.00 83.88 234 LYS A C 1
ATOM 1815 O O . LYS A 1 234 ? 10.238 11.536 -23.613 1.00 83.88 234 LYS A O 1
ATOM 1820 N N . PHE A 1 235 ? 11.693 11.747 -25.291 1.00 80.94 235 PHE A N 1
ATOM 1821 C CA . PHE A 1 235 ? 11.370 10.499 -25.971 1.00 80.94 235 PHE A CA 1
ATOM 1822 C C . PHE A 1 235 ? 12.619 9.640 -26.049 1.00 80.94 235 PHE A C 1
ATOM 1824 O O . PHE A 1 235 ? 13.553 9.962 -26.766 1.00 80.94 235 PHE A O 1
ATOM 1831 N N . ILE A 1 236 ? 12.657 8.565 -25.273 1.00 75.25 236 ILE A N 1
ATOM 1832 C CA . ILE A 1 236 ? 13.798 7.654 -25.254 1.00 75.25 236 ILE A CA 1
ATOM 1833 C C . ILE A 1 236 ? 13.456 6.509 -26.207 1.00 75.25 236 ILE A C 1
ATOM 1835 O O . ILE A 1 236 ? 12.429 5.858 -26.028 1.00 75.25 236 ILE A O 1
ATOM 1839 N N . GLN A 1 237 ? 14.286 6.349 -27.241 1.00 60.97 237 GLN A N 1
ATOM 1840 C CA . GLN A 1 237 ? 14.213 5.369 -28.334 1.00 60.97 237 GLN A CA 1
ATOM 1841 C C . GLN A 1 237 ? 13.234 4.199 -28.104 1.00 60.97 237 GLN A C 1
ATOM 1843 O O . GLN A 1 237 ? 13.431 3.370 -27.224 1.00 60.97 237 GLN A O 1
ATOM 1848 N N . ASN A 1 238 ? 12.197 4.118 -28.947 1.00 61.38 238 ASN A N 1
ATOM 1849 C CA . ASN A 1 238 ? 11.173 3.059 -29.010 1.00 61.38 238 ASN A CA 1
ATOM 1850 C C . ASN A 1 238 ? 10.261 2.850 -27.785 1.00 61.38 238 ASN A C 1
ATOM 1852 O O . ASN A 1 238 ? 9.349 2.025 -27.864 1.00 61.38 238 ASN A O 1
ATOM 1856 N N . HIS A 1 239 ? 10.391 3.625 -26.708 1.00 64.88 239 HIS A N 1
ATOM 1857 C CA . HIS A 1 239 ? 9.475 3.539 -25.568 1.00 64.88 239 HIS A CA 1
ATOM 1858 C C . HIS A 1 239 ? 8.399 4.631 -25.629 1.00 64.88 239 HIS A C 1
ATOM 1860 O O . HIS A 1 239 ? 8.691 5.823 -25.588 1.00 64.88 239 HIS A O 1
ATOM 1866 N N . THR A 1 240 ? 7.126 4.229 -25.709 1.00 66.69 240 THR A N 1
ATOM 1867 C CA . THR A 1 240 ? 5.973 5.152 -25.711 1.00 66.69 240 THR A CA 1
ATOM 1868 C C . THR A 1 240 ? 5.255 5.235 -24.361 1.00 66.69 240 THR A C 1
ATOM 1870 O O . THR A 1 240 ? 4.218 5.887 -24.266 1.00 66.69 240 THR A O 1
ATOM 1873 N N . SER A 1 241 ? 5.761 4.569 -23.320 1.00 68.56 241 SER A N 1
ATOM 1874 C CA . SER A 1 241 ? 5.120 4.471 -21.996 1.00 68.56 241 SER A CA 1
ATOM 1875 C C . SER A 1 241 ? 5.022 5.826 -21.289 1.00 68.56 241 SER A C 1
ATOM 1877 O O . SER A 1 241 ? 3.971 6.199 -20.768 1.00 68.56 241 SER A O 1
ATOM 1879 N N . ASN A 1 242 ? 6.083 6.628 -21.349 1.00 68.44 242 ASN A N 1
ATOM 1880 C CA . ASN A 1 242 ? 6.084 8.002 -20.845 1.00 68.44 242 ASN A CA 1
ATOM 1881 C C . ASN A 1 242 ? 5.135 8.925 -21.641 1.00 68.44 242 ASN A C 1
ATOM 1883 O O . ASN A 1 242 ? 4.561 9.864 -21.090 1.00 68.44 242 ASN A O 1
ATOM 1887 N N . LEU A 1 243 ? 4.922 8.628 -22.925 1.00 78.06 243 LEU A N 1
ATOM 1888 C CA . LEU A 1 243 ? 4.028 9.362 -23.816 1.00 78.06 243 LEU A CA 1
ATOM 1889 C C . LEU A 1 243 ? 2.554 9.012 -23.582 1.00 78.06 243 LEU A C 1
ATOM 1891 O O . LEU A 1 243 ? 1.700 9.893 -23.669 1.00 78.06 243 LEU A O 1
ATOM 1895 N N . SER A 1 244 ? 2.238 7.752 -23.259 1.00 70.19 244 SER A N 1
ATOM 1896 C CA . SER A 1 244 ? 0.868 7.315 -22.955 1.00 70.19 244 SER A CA 1
ATOM 1897 C C . SER A 1 244 ? 0.329 7.891 -21.648 1.00 70.19 244 SER A C 1
ATOM 1899 O O . SER A 1 244 ? -0.872 8.114 -21.547 1.00 70.19 244 SER A O 1
ATOM 1901 N N . ARG A 1 245 ? 1.208 8.193 -20.682 1.00 72.31 245 ARG A N 1
ATOM 1902 C CA . ARG A 1 245 ? 0.860 8.819 -19.390 1.00 72.31 245 ARG A CA 1
ATOM 1903 C C . ARG A 1 245 ? 0.608 10.325 -19.501 1.00 72.31 245 ARG A C 1
ATOM 1905 O O . ARG A 1 245 ? 0.160 10.972 -18.558 1.00 72.31 245 ARG A O 1
ATOM 1912 N N . HIS A 1 246 ? 0.890 10.915 -20.660 1.00 79.25 246 HIS A N 1
ATOM 1913 C CA . HIS A 1 246 ? 0.623 12.320 -20.891 1.00 79.25 246 HIS A CA 1
ATOM 1914 C C . HIS A 1 246 ? -0.891 12.596 -20.859 1.00 79.25 246 HIS A C 1
ATOM 1916 O O . HIS A 1 246 ? -1.657 11.941 -21.562 1.00 79.25 246 HIS A O 1
ATOM 1922 N N . LYS A 1 247 ? -1.329 13.612 -20.100 1.00 79.31 247 LYS A N 1
ATOM 1923 C CA . LYS A 1 247 ? -2.754 13.955 -19.905 1.00 79.31 247 LYS A CA 1
ATOM 1924 C C . LYS A 1 247 ? -3.564 14.008 -21.208 1.00 79.31 247 LYS A C 1
ATOM 1926 O O . LYS A 1 247 ? -4.690 13.526 -21.245 1.00 79.31 247 LYS A O 1
ATOM 1931 N N . CYS A 1 248 ? -2.999 14.558 -22.286 1.00 80.56 248 CYS A N 1
ATOM 1932 C CA . CYS A 1 248 ? -3.694 14.631 -23.575 1.00 80.56 248 CYS A CA 1
ATOM 1933 C C . CYS A 1 248 ? -3.831 13.270 -24.283 1.00 80.56 248 CYS A C 1
ATOM 1935 O O . CYS A 1 248 ? -4.748 13.111 -25.082 1.00 80.56 248 CYS A O 1
ATOM 1937 N N . CYS A 1 249 ? -2.956 12.308 -23.986 1.00 77.12 249 CYS A N 1
ATOM 1938 C CA . CYS A 1 249 ? -2.998 10.939 -24.504 1.00 77.12 249 CYS A CA 1
ATOM 1939 C C . CYS A 1 249 ? -3.958 10.050 -23.699 1.00 77.12 249 CYS A C 1
ATOM 1941 O O . CYS A 1 249 ? -4.642 9.215 -24.282 1.00 77.12 249 CYS A O 1
ATOM 1943 N N . LEU A 1 250 ? -4.064 10.270 -22.383 1.00 71.00 250 LEU A N 1
ATOM 1944 C CA . LEU A 1 250 ? -5.003 9.556 -21.505 1.00 71.00 250 LEU A CA 1
ATOM 1945 C C . LEU A 1 250 ? -6.469 9.820 -21.876 1.00 71.00 250 LEU A C 1
ATOM 1947 O O . LEU A 1 250 ? -7.291 8.911 -21.858 1.00 71.00 250 LEU A O 1
ATOM 1951 N N . GLN A 1 251 ? -6.779 11.041 -22.318 1.00 70.06 251 GLN A N 1
ATOM 1952 C CA . GLN A 1 251 ? -8.116 11.440 -22.779 1.00 70.06 251 GLN A CA 1
ATOM 1953 C C . GLN A 1 251 ? -8.602 10.706 -24.046 1.00 70.06 251 GLN A C 1
ATOM 1955 O O . GLN A 1 251 ? -9.728 10.932 -24.482 1.00 70.06 251 GLN A O 1
ATOM 1960 N N . LEU A 1 252 ? -7.767 9.862 -24.664 1.00 68.00 252 LEU A N 1
ATOM 1961 C CA . LEU A 1 252 ? -8.119 9.066 -25.844 1.00 68.00 252 LEU A CA 1
ATOM 1962 C C . LEU A 1 252 ? -8.603 7.641 -25.513 1.00 68.00 252 LEU A C 1
ATOM 1964 O O . LEU A 1 252 ? -9.017 6.932 -26.429 1.00 68.00 252 LEU A O 1
ATOM 1968 N N . ARG A 1 253 ? -8.561 7.197 -24.247 1.00 58.81 253 ARG A N 1
ATOM 1969 C CA . ARG A 1 253 ? -9.071 5.876 -23.830 1.00 58.81 253 ARG A CA 1
ATOM 1970 C C . ARG A 1 253 ? -10.510 5.997 -23.302 1.00 58.81 253 ARG A C 1
ATOM 1972 O O . ARG A 1 253 ? -10.797 6.881 -22.501 1.00 58.81 253 ARG A O 1
ATOM 1979 N N . ARG A 1 254 ? -11.427 5.144 -23.788 1.00 46.94 254 ARG A N 1
ATOM 1980 C CA . ARG A 1 254 ? -12.828 5.080 -23.310 1.00 46.94 254 ARG A CA 1
ATOM 1981 C C . ARG A 1 254 ? -12.907 4.368 -21.947 1.00 46.94 254 ARG A C 1
ATOM 1983 O O . ARG A 1 254 ? -12.108 3.460 -21.734 1.00 46.94 254 ARG A O 1
ATOM 1990 N N . PRO A 1 255 ? -13.858 4.737 -21.068 1.00 51.47 255 PRO A N 1
ATOM 1991 C CA . PRO A 1 255 ? -13.912 4.238 -19.699 1.00 51.47 255 PRO A CA 1
ATOM 1992 C C . PRO A 1 255 ? -14.810 3.001 -19.546 1.00 51.47 255 PRO A C 1
ATOM 1994 O O . PRO A 1 255 ? -15.916 2.959 -20.084 1.00 51.47 255 PRO A O 1
ATOM 1997 N N . THR A 1 256 ? -14.353 2.058 -18.728 1.00 47.50 256 THR A N 1
ATOM 1998 C CA . THR A 1 256 ? -15.211 1.258 -17.840 1.00 47.50 256 THR A CA 1
ATOM 1999 C C . THR A 1 256 ? -14.996 1.832 -16.435 1.00 47.50 256 THR A C 1
ATOM 2001 O O . THR A 1 256 ? -13.886 2.279 -16.148 1.00 47.50 256 THR A O 1
ATOM 2004 N N . GLU A 1 257 ? -16.032 1.908 -15.595 1.00 57.78 257 GLU A N 1
ATOM 2005 C CA . GLU A 1 257 ? -15.998 2.564 -14.272 1.00 57.78 257 GLU A CA 1
ATOM 2006 C C . GLU A 1 257 ? -15.071 1.840 -13.275 1.00 57.78 257 GLU A C 1
ATOM 2008 O O . GLU A 1 257 ? -15.514 1.123 -12.384 1.00 57.78 257 GLU A O 1
ATOM 2013 N N . LEU A 1 258 ? -13.761 2.020 -13.427 1.00 65.69 258 LEU A N 1
ATOM 2014 C CA . LEU A 1 258 ? -12.769 1.659 -12.423 1.00 65.69 258 LEU A CA 1
ATOM 2015 C C . LEU A 1 258 ? -12.649 2.787 -11.402 1.00 65.69 258 LEU A C 1
ATOM 2017 O O . LEU A 1 258 ? -12.737 3.974 -11.739 1.00 65.69 258 LEU A O 1
ATOM 2021 N N . LYS A 1 259 ? -12.424 2.425 -10.139 1.00 75.06 259 LYS A N 1
ATOM 2022 C CA . LYS A 1 259 ? -12.152 3.418 -9.103 1.00 75.06 259 LYS A CA 1
ATOM 2023 C C . LYS A 1 259 ? -10.721 3.914 -9.256 1.00 75.06 259 LYS A C 1
ATOM 2025 O O . LYS A 1 259 ? -9.767 3.154 -9.111 1.00 75.06 259 LYS A O 1
ATOM 2030 N N . ILE A 1 260 ? -10.594 5.208 -9.536 1.00 78.25 260 ILE A N 1
ATOM 2031 C CA . ILE A 1 260 ? -9.304 5.894 -9.583 1.00 78.25 260 ILE A CA 1
ATOM 2032 C C . ILE A 1 260 ? -8.865 6.166 -8.145 1.00 78.25 260 ILE A C 1
ATOM 2034 O O . ILE A 1 260 ? -9.573 6.824 -7.379 1.00 78.25 260 ILE A O 1
ATOM 2038 N N . VAL A 1 261 ? -7.694 5.650 -7.796 1.00 86.62 261 VAL A N 1
ATOM 2039 C CA . VAL A 1 261 ? -7.071 5.829 -6.484 1.00 86.62 261 VAL A CA 1
ATOM 2040 C C . VAL A 1 261 ? -6.545 7.264 -6.346 1.00 86.62 261 VAL A C 1
ATOM 2042 O O . VAL A 1 261 ? -6.184 7.908 -7.338 1.00 86.62 261 VAL A O 1
ATOM 2045 N N . SER A 1 262 ? -6.528 7.801 -5.122 1.00 88.06 262 SER A N 1
ATOM 2046 C CA . SER A 1 262 ? -6.031 9.159 -4.880 1.00 88.06 262 SER A CA 1
ATOM 2047 C C . SER A 1 262 ? -4.563 9.320 -5.309 1.00 88.06 262 SER A C 1
ATOM 2049 O O . SER A 1 262 ? -3.797 8.361 -5.371 1.00 88.06 262 SER A O 1
ATOM 2051 N N . GLU A 1 263 ? -4.139 10.548 -5.620 1.00 85.94 263 GLU A N 1
ATOM 2052 C CA . GLU A 1 263 ? -2.737 10.822 -5.974 1.00 85.94 263 GLU A CA 1
ATOM 2053 C C . GLU A 1 263 ? -1.772 10.492 -4.827 1.00 85.94 263 GLU A C 1
ATOM 2055 O O . GLU A 1 263 ? -0.723 9.912 -5.077 1.00 85.94 263 GLU A O 1
ATOM 2060 N N . ILE A 1 264 ? -2.182 10.748 -3.581 1.00 90.12 264 ILE A N 1
ATOM 2061 C CA . ILE A 1 264 ? -1.403 10.431 -2.374 1.00 90.12 264 ILE A CA 1
ATOM 2062 C C . ILE A 1 264 ? -1.156 8.923 -2.272 1.00 90.12 264 ILE A C 1
ATOM 2064 O O . ILE A 1 264 ? -0.032 8.484 -2.051 1.00 90.12 264 ILE A O 1
ATOM 2068 N N . ASP A 1 265 ? -2.200 8.122 -2.472 1.00 88.94 265 ASP A N 1
ATOM 2069 C CA . ASP A 1 265 ? -2.092 6.665 -2.389 1.00 88.94 265 ASP A CA 1
ATOM 2070 C C . ASP A 1 265 ? -1.293 6.084 -3.570 1.00 88.94 265 ASP A C 1
ATOM 2072 O O . ASP A 1 265 ? -0.609 5.075 -3.417 1.00 88.94 265 ASP A O 1
ATOM 2076 N N . ARG A 1 266 ? -1.313 6.735 -4.743 1.00 89.06 266 ARG A N 1
ATOM 2077 C CA . ARG A 1 266 ? -0.442 6.363 -5.873 1.00 89.06 266 ARG A CA 1
ATOM 2078 C C . ARG A 1 266 ? 1.029 6.670 -5.596 1.00 89.06 266 ARG A C 1
ATOM 2080 O O . ARG A 1 266 ? 1.892 5.877 -5.963 1.00 89.06 266 ARG A O 1
ATOM 2087 N N . GLU A 1 267 ? 1.330 7.786 -4.939 1.00 89.88 267 GLU A N 1
ATOM 2088 C CA . GLU A 1 267 ? 2.693 8.083 -4.483 1.00 89.88 267 GLU A CA 1
ATOM 2089 C C . GLU A 1 267 ? 3.171 7.065 -3.436 1.00 89.88 267 GLU A C 1
ATOM 2091 O O . GLU A 1 267 ? 4.292 6.563 -3.544 1.00 89.88 267 GLU A O 1
ATOM 2096 N N . GLU A 1 268 ? 2.307 6.683 -2.488 1.00 91.31 268 GLU A N 1
ATOM 2097 C CA . GLU A 1 268 ? 2.600 5.620 -1.514 1.00 91.31 268 GLU A CA 1
ATOM 2098 C C . GLU A 1 268 ? 2.827 4.266 -2.217 1.00 91.31 268 GLU A C 1
ATOM 2100 O O . GLU A 1 268 ? 3.758 3.541 -1.865 1.00 91.31 268 GLU A O 1
ATOM 2105 N N . ALA A 1 269 ? 2.059 3.948 -3.269 1.00 91.31 269 ALA A N 1
ATOM 2106 C CA . ALA A 1 269 ? 2.258 2.737 -4.071 1.00 91.31 269 ALA A CA 1
ATOM 2107 C C . ALA A 1 269 ? 3.634 2.705 -4.754 1.00 91.31 269 ALA A C 1
ATOM 2109 O O . ALA A 1 269 ? 4.298 1.664 -4.746 1.00 91.31 269 ALA A O 1
ATOM 2110 N N . ILE A 1 270 ? 4.089 3.841 -5.306 1.00 92.31 270 ILE A N 1
ATOM 2111 C CA . ILE A 1 270 ? 5.441 3.977 -5.869 1.00 92.31 270 ILE A CA 1
ATOM 2112 C C . ILE A 1 270 ? 6.482 3.677 -4.790 1.00 92.31 270 ILE A C 1
ATOM 2114 O O . ILE A 1 270 ? 7.367 2.853 -5.011 1.00 92.31 270 ILE A O 1
ATOM 2118 N N . GLU A 1 271 ? 6.357 4.307 -3.621 1.00 91.69 271 GLU A N 1
ATOM 2119 C CA . GLU A 1 271 ? 7.297 4.129 -2.513 1.00 91.69 271 GLU A CA 1
ATOM 2120 C C . GLU A 1 271 ? 7.356 2.668 -2.042 1.00 91.69 271 GLU A C 1
ATOM 2122 O O . GLU A 1 271 ? 8.442 2.103 -1.900 1.00 91.69 271 GLU A O 1
ATOM 2127 N N . LYS A 1 272 ? 6.202 2.019 -1.848 1.00 93.19 272 LYS A N 1
ATOM 2128 C CA . LYS A 1 272 ? 6.133 0.627 -1.380 1.00 93.19 272 LYS A CA 1
ATOM 2129 C C . LYS A 1 272 ? 6.677 -0.359 -2.404 1.00 93.19 272 LYS A C 1
ATOM 2131 O O . LYS A 1 272 ? 7.426 -1.263 -2.035 1.00 93.19 272 LYS A O 1
ATOM 2136 N N . CYS A 1 273 ? 6.378 -0.158 -3.685 1.00 92.75 273 CYS A N 1
ATOM 2137 C CA . CYS A 1 273 ? 6.956 -0.969 -4.752 1.00 92.75 273 CYS A CA 1
ATOM 2138 C C . CYS A 1 273 ? 8.480 -0.772 -4.847 1.00 92.75 273 CYS A C 1
ATOM 2140 O O . CYS A 1 273 ? 9.209 -1.746 -5.028 1.00 92.75 273 CYS A O 1
ATOM 2142 N N . THR A 1 274 ? 8.988 0.456 -4.673 1.00 91.75 274 THR A N 1
ATOM 2143 C CA . THR A 1 274 ? 10.437 0.714 -4.621 1.00 91.75 274 THR A CA 1
ATOM 2144 C C . THR A 1 274 ? 11.080 0.012 -3.427 1.00 91.75 274 THR A C 1
ATOM 2146 O O . THR A 1 274 ? 12.098 -0.659 -3.598 1.00 91.75 274 THR A O 1
ATOM 2149 N N . GLN A 1 275 ? 10.474 0.107 -2.238 1.00 90.44 275 GLN A N 1
ATOM 2150 C CA . GLN A 1 275 ? 10.952 -0.576 -1.033 1.00 90.44 275 GLN A CA 1
ATOM 2151 C C . GLN A 1 275 ? 11.032 -2.086 -1.248 1.00 90.44 275 GLN A C 1
ATOM 2153 O O . GLN A 1 275 ? 12.072 -2.671 -0.958 1.00 90.44 275 GLN A O 1
ATOM 2158 N N . TRP A 1 276 ? 9.986 -2.696 -1.808 1.00 95.25 276 TRP A N 1
ATOM 2159 C CA . TRP A 1 276 ? 9.967 -4.123 -2.114 1.00 95.25 276 TRP A CA 1
ATOM 2160 C C . TRP A 1 276 ? 11.103 -4.530 -3.052 1.00 95.25 276 TRP A C 1
ATOM 2162 O O . TRP A 1 276 ? 11.901 -5.405 -2.716 1.00 95.25 276 TRP A O 1
ATOM 2172 N N . VAL A 1 277 ? 11.225 -3.854 -4.196 1.00 91.19 277 VAL A N 1
ATOM 2173 C CA . VAL A 1 277 ? 12.233 -4.196 -5.203 1.00 91.19 277 VAL A CA 1
ATOM 2174 C C . VAL A 1 277 ? 13.654 -4.071 -4.650 1.00 91.19 277 VAL A C 1
ATOM 2176 O O . VAL A 1 277 ? 14.498 -4.925 -4.919 1.00 91.19 277 VAL A O 1
ATOM 2179 N N . VAL A 1 278 ? 13.920 -3.043 -3.842 1.00 89.50 278 VAL A N 1
ATOM 2180 C CA . VAL A 1 278 ? 15.242 -2.815 -3.245 1.00 89.50 278 VAL A CA 1
ATOM 2181 C C . VAL A 1 278 ? 15.534 -3.796 -2.107 1.00 89.50 278 VAL A C 1
ATOM 2183 O O . VAL A 1 278 ? 16.621 -4.373 -2.071 1.00 89.50 278 VAL A O 1
ATOM 2186 N N . GLN A 1 279 ? 14.595 -3.987 -1.176 1.00 89.94 279 GLN A N 1
ATOM 2187 C CA . GLN A 1 279 ? 14.797 -4.833 0.008 1.00 89.94 279 GLN A CA 1
ATOM 2188 C C . GLN A 1 279 ? 14.917 -6.307 -0.368 1.00 89.94 279 GLN A C 1
ATOM 2190 O O . GLN A 1 279 ? 15.840 -6.984 0.086 1.00 89.94 279 GLN A O 1
ATOM 2195 N N . ASP A 1 280 ? 14.043 -6.771 -1.258 1.00 92.06 280 ASP A N 1
ATOM 2196 C CA . ASP A 1 280 ? 13.955 -8.182 -1.626 1.00 92.06 280 ASP A CA 1
ATOM 2197 C C . ASP A 1 280 ? 14.719 -8.490 -2.924 1.00 92.06 280 ASP A C 1
ATOM 2199 O O . ASP A 1 280 ? 14.629 -9.599 -3.449 1.00 92.06 280 ASP A O 1
ATOM 2203 N N . ARG A 1 281 ? 15.491 -7.515 -3.431 1.00 88.69 281 ARG A N 1
ATOM 2204 C CA . ARG A 1 281 ? 16.363 -7.618 -4.617 1.00 88.69 281 ARG A CA 1
ATOM 2205 C C . ARG A 1 281 ? 15.644 -8.142 -5.861 1.00 88.69 281 ARG A C 1
ATOM 2207 O O . ARG A 1 281 ? 16.186 -8.957 -6.607 1.00 88.69 281 ARG A O 1
ATOM 2214 N N . GLN A 1 282 ? 14.426 -7.667 -6.079 1.00 92.12 282 GLN A N 1
ATOM 2215 C CA . GLN A 1 282 ? 13.627 -8.064 -7.231 1.00 92.12 282 GLN A CA 1
ATOM 2216 C C . GLN A 1 282 ? 14.039 -7.298 -8.489 1.00 92.12 282 GLN A C 1
ATOM 2218 O O . GLN A 1 282 ? 14.743 -6.288 -8.447 1.00 92.12 282 GLN A O 1
ATOM 2223 N N . SER A 1 283 ? 13.588 -7.776 -9.645 1.00 91.06 283 SER A N 1
ATOM 2224 C CA . SER A 1 283 ? 13.684 -6.995 -10.878 1.00 91.06 283 SER A CA 1
ATOM 2225 C C . SER A 1 283 ? 12.672 -5.851 -10.852 1.00 91.06 283 SER A C 1
ATOM 2227 O O . SER A 1 283 ? 11.519 -6.058 -10.485 1.00 91.06 283 SER A O 1
ATOM 2229 N N . PHE A 1 284 ? 13.037 -4.663 -11.348 1.00 90.75 284 PHE A N 1
ATOM 2230 C CA . PHE A 1 284 ? 12.069 -3.570 -11.528 1.00 90.75 284 PHE A CA 1
ATOM 2231 C C . PHE A 1 284 ? 10.895 -3.964 -12.433 1.00 90.75 284 PHE A C 1
ATOM 2233 O O . PHE A 1 284 ? 9.813 -3.404 -12.312 1.00 90.75 284 PHE A O 1
ATOM 2240 N N . SER A 1 285 ? 11.093 -4.923 -13.344 1.00 89.44 285 SER A N 1
ATOM 2241 C CA . SER A 1 285 ? 10.025 -5.429 -14.218 1.00 89.44 285 SER A CA 1
ATOM 2242 C C . SER A 1 285 ? 8.990 -6.303 -13.499 1.00 89.44 285 SER A C 1
ATOM 2244 O O . SER A 1 285 ? 7.904 -6.506 -14.044 1.00 89.44 285 SER A O 1
ATOM 2246 N N . ALA A 1 286 ? 9.275 -6.753 -12.270 1.00 89.50 286 ALA A N 1
ATOM 2247 C CA . ALA A 1 286 ? 8.391 -7.633 -11.507 1.00 89.50 286 ALA A CA 1
ATOM 2248 C C . ALA A 1 286 ? 7.008 -7.008 -11.254 1.00 89.50 286 ALA A C 1
ATOM 2250 O O . ALA A 1 286 ? 6.009 -7.714 -11.295 1.00 89.50 286 ALA A O 1
ATOM 2251 N N . VAL A 1 287 ? 6.914 -5.678 -11.107 1.00 90.94 287 VAL A N 1
ATOM 2252 C CA . VAL A 1 287 ? 5.620 -4.992 -10.900 1.00 90.94 287 VAL A CA 1
ATOM 2253 C C . VAL A 1 287 ? 4.723 -4.953 -12.139 1.00 90.94 287 VAL A C 1
ATOM 2255 O O . VAL A 1 287 ? 3.550 -4.609 -12.040 1.00 90.94 287 VAL A O 1
ATOM 2258 N N . THR A 1 288 ? 5.254 -5.272 -13.321 1.00 89.12 288 THR A N 1
ATOM 2259 C CA . THR A 1 288 ? 4.464 -5.297 -14.566 1.00 89.12 288 THR A CA 1
ATOM 2260 C C . THR A 1 288 ? 4.017 -6.687 -14.987 1.00 89.12 288 THR A C 1
ATOM 2262 O O . THR A 1 288 ? 3.253 -6.794 -15.950 1.00 89.12 288 THR A O 1
ATOM 2265 N N . GLY A 1 289 ? 4.486 -7.721 -14.286 1.00 89.25 289 GLY A N 1
ATOM 2266 C CA . GLY A 1 289 ? 4.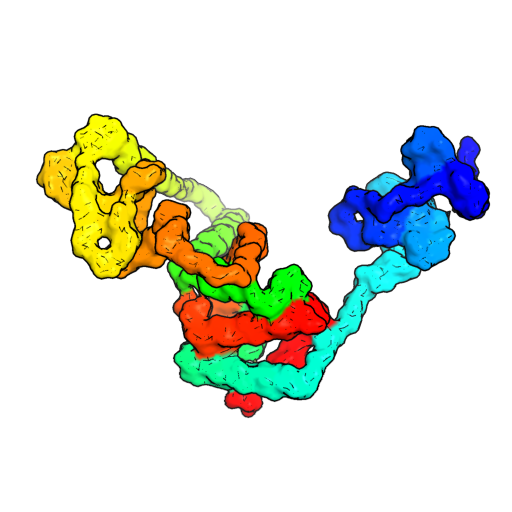151 -9.110 -14.567 1.00 89.25 289 GLY A CA 1
ATOM 2267 C C . GLY A 1 289 ? 2.656 -9.379 -14.419 1.00 89.25 289 GLY A C 1
ATOM 2268 O O . GLY A 1 289 ? 1.967 -8.760 -13.604 1.00 89.25 289 GLY A O 1
ATOM 2269 N N . ALA A 1 290 ? 2.127 -10.253 -15.274 1.00 88.06 290 ALA A N 1
ATOM 2270 C CA . ALA A 1 290 ? 0.699 -10.557 -15.274 1.00 88.06 290 ALA A CA 1
ATOM 2271 C C . ALA A 1 290 ? 0.309 -11.328 -14.008 1.00 88.06 290 ALA A C 1
ATOM 2273 O O . ALA A 1 290 ? -0.732 -11.035 -13.417 1.00 88.06 290 ALA A O 1
ATOM 2274 N N . GLY A 1 291 ? 1.178 -12.237 -13.553 1.00 89.62 291 GLY A N 1
ATOM 2275 C CA . GLY A 1 291 ? 0.981 -12.963 -12.306 1.00 89.62 291 GLY A CA 1
ATOM 2276 C C . GLY A 1 291 ? 0.950 -12.018 -11.105 1.00 89.62 291 GLY A C 1
ATOM 2277 O O . GLY A 1 291 ? 0.052 -12.102 -10.270 1.00 89.62 291 GLY A O 1
ATOM 2278 N N . PHE A 1 292 ? 1.861 -11.044 -11.068 1.00 94.12 292 PHE A N 1
ATOM 2279 C CA . PHE A 1 292 ? 1.909 -10.047 -10.007 1.00 94.12 292 PHE A CA 1
ATOM 2280 C C . PHE A 1 292 ? 0.648 -9.179 -9.979 1.00 94.12 292 PHE A C 1
ATOM 2282 O O . PHE A 1 292 ? 0.095 -8.928 -8.914 1.00 94.12 292 PHE A O 1
ATOM 2289 N N . LYS A 1 293 ? 0.134 -8.749 -11.136 1.00 93.06 293 LYS A N 1
ATOM 2290 C CA . LYS A 1 293 ? -1.110 -7.961 -11.193 1.00 93.06 293 LYS A CA 1
ATOM 2291 C C . LYS A 1 293 ? -2.316 -8.731 -10.663 1.00 93.06 293 LYS A C 1
ATOM 2293 O O . LYS A 1 293 ? -3.114 -8.158 -9.924 1.00 93.06 293 LYS A O 1
ATOM 2298 N N . ASN A 1 294 ? -2.426 -10.018 -10.995 1.00 91.38 294 ASN A N 1
ATOM 2299 C CA . ASN A 1 294 ? -3.478 -10.882 -10.452 1.00 91.38 294 ASN A CA 1
ATOM 2300 C C . ASN A 1 294 ? -3.360 -11.003 -8.927 1.00 91.38 294 ASN A C 1
ATOM 2302 O O . ASN A 1 294 ? -4.358 -10.912 -8.216 1.00 91.38 294 ASN A O 1
ATOM 2306 N N . LEU A 1 295 ? -2.132 -11.121 -8.422 1.00 93.12 295 LEU A N 1
ATOM 2307 C CA . LEU A 1 295 ? -1.848 -11.162 -6.993 1.00 93.12 295 LEU A CA 1
ATOM 2308 C C . LEU A 1 295 ? -2.225 -9.855 -6.276 1.00 93.12 295 LEU A C 1
ATOM 2310 O O . LEU A 1 295 ? -2.845 -9.881 -5.215 1.00 93.12 295 LEU A O 1
ATOM 2314 N N . VAL A 1 296 ? -1.936 -8.702 -6.881 1.00 94.56 296 VAL A N 1
ATOM 2315 C CA . VAL A 1 296 ? -2.373 -7.397 -6.359 1.00 94.56 296 VAL A CA 1
ATOM 2316 C C . VAL A 1 296 ? -3.898 -7.302 -6.323 1.00 94.56 296 VAL A C 1
ATOM 2318 O O . VAL A 1 296 ? -4.460 -6.874 -5.315 1.00 94.56 296 VAL A O 1
ATOM 2321 N N . GLN A 1 297 ? -4.576 -7.746 -7.384 1.00 93.19 297 GLN A N 1
ATOM 2322 C CA . GLN A 1 297 ? -6.037 -7.777 -7.443 1.00 93.19 297 GLN A CA 1
ATOM 2323 C C . GLN A 1 297 ? -6.640 -8.648 -6.328 1.00 93.19 297 GLN A C 1
ATOM 2325 O O . GLN A 1 297 ? -7.619 -8.246 -5.696 1.00 93.19 297 GLN A O 1
ATOM 2330 N N . PHE A 1 298 ? -6.023 -9.795 -6.032 1.00 95.06 298 PHE A N 1
ATOM 2331 C CA . PHE A 1 298 ? -6.407 -10.651 -4.911 1.00 95.06 298 PHE A CA 1
ATOM 2332 C C . PHE A 1 298 ? -6.264 -9.932 -3.558 1.00 95.06 298 PHE A C 1
ATOM 2334 O O . PHE A 1 298 ? -7.213 -9.899 -2.775 1.00 95.06 298 PHE A O 1
ATOM 2341 N N . PHE A 1 299 ? -5.143 -9.260 -3.282 1.00 95.38 299 PHE A N 1
ATOM 2342 C CA . PHE A 1 299 ? -4.990 -8.534 -2.012 1.00 95.38 299 PHE A CA 1
ATOM 2343 C C . PHE A 1 299 ? -5.948 -7.347 -1.869 1.00 95.38 299 PHE A C 1
ATOM 2345 O O . PHE A 1 299 ? -6.404 -7.055 -0.764 1.00 95.38 299 PHE A O 1
ATOM 2352 N N . LEU A 1 300 ? -6.314 -6.689 -2.971 1.00 93.00 300 LEU 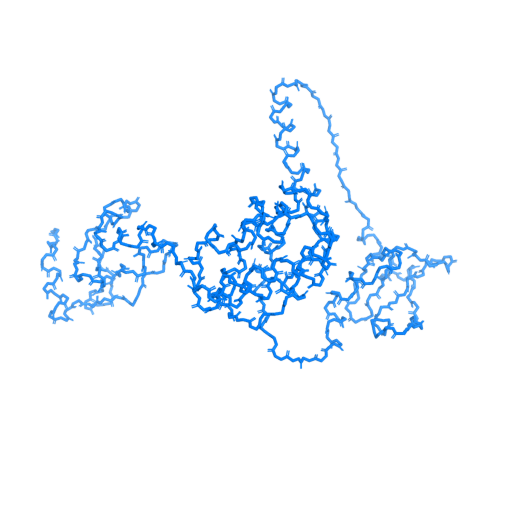A N 1
ATOM 2353 C CA . LEU A 1 300 ? -7.349 -5.653 -2.964 1.00 93.00 300 LEU A CA 1
ATOM 2354 C C . LEU A 1 300 ? -8.724 -6.232 -2.590 1.00 93.00 300 LEU A C 1
ATOM 2356 O O . LEU A 1 300 ? -9.440 -5.633 -1.784 1.00 93.00 300 LEU A O 1
ATOM 2360 N N . LYS A 1 301 ? -9.072 -7.417 -3.109 1.00 93.25 301 LYS A N 1
ATOM 2361 C CA . LYS A 1 301 ? -10.279 -8.170 -2.720 1.00 93.25 301 LYS A CA 1
ATOM 2362 C C . LYS A 1 301 ? -10.259 -8.521 -1.228 1.00 93.25 301 LYS A C 1
ATOM 2364 O O 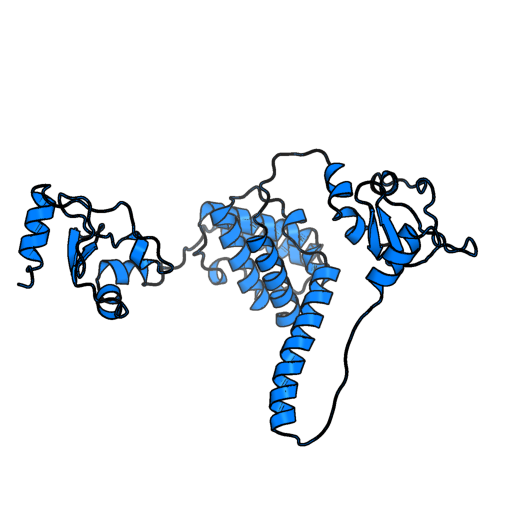. LYS A 1 301 ? -11.209 -8.190 -0.520 1.00 93.25 301 LYS A O 1
ATOM 2369 N N . ILE A 1 302 ? -9.170 -9.106 -0.721 1.00 94.06 302 ILE A N 1
ATOM 2370 C CA . ILE A 1 302 ? -9.043 -9.452 0.709 1.00 94.06 302 ILE A CA 1
ATOM 2371 C C . ILE A 1 302 ? -9.154 -8.203 1.586 1.00 94.06 302 ILE A C 1
ATOM 2373 O O . ILE A 1 302 ? -9.903 -8.199 2.562 1.00 94.06 302 ILE A O 1
ATOM 2377 N N . GLY A 1 303 ? -8.486 -7.112 1.209 1.00 90.12 303 GLY A N 1
ATOM 2378 C CA . GLY A 1 303 ? -8.582 -5.834 1.908 1.00 90.12 303 GLY A CA 1
ATOM 2379 C C . GLY A 1 303 ? -10.012 -5.296 1.960 1.00 90.12 303 GLY A C 1
ATOM 2380 O O . GLY A 1 303 ? -10.454 -4.808 2.998 1.00 90.12 303 GLY A O 1
ATOM 2381 N N . ALA A 1 304 ? -10.771 -5.432 0.871 1.00 86.94 304 ALA A N 1
ATOM 2382 C CA . ALA A 1 304 ? -12.167 -5.006 0.812 1.00 86.94 304 ALA A CA 1
ATOM 2383 C C . ALA A 1 304 ? -13.079 -5.799 1.764 1.00 86.94 304 ALA A C 1
ATOM 2385 O O . ALA A 1 304 ? -14.015 -5.234 2.331 1.00 86.94 304 ALA A O 1
ATOM 2386 N N . VAL A 1 305 ? -12.803 -7.094 1.950 1.00 87.75 305 VAL A N 1
ATOM 2387 C CA . VAL A 1 305 ? -13.595 -7.992 2.806 1.00 87.75 305 VAL A CA 1
ATOM 2388 C C . VAL A 1 305 ? -13.190 -7.869 4.277 1.00 87.75 305 VAL A C 1
ATOM 2390 O O . VAL A 1 305 ? -14.039 -7.706 5.156 1.00 87.75 305 VAL A O 1
ATOM 2393 N N . TYR A 1 306 ? -11.890 -7.930 4.558 1.00 85.38 306 TYR A N 1
ATOM 2394 C CA . TYR A 1 306 ? -11.353 -8.052 5.912 1.00 85.38 306 TYR A CA 1
ATOM 2395 C C . TYR A 1 306 ? -10.847 -6.725 6.486 1.00 85.38 306 TYR A C 1
ATOM 2397 O O . TYR A 1 306 ? -10.714 -6.595 7.704 1.00 85.38 306 TYR A O 1
ATOM 2405 N N . GLY A 1 307 ? -10.652 -5.694 5.673 1.00 85.38 307 GLY A N 1
ATOM 2406 C CA . GLY A 1 307 ? -10.072 -4.422 6.095 1.00 85.38 307 GLY A CA 1
ATOM 2407 C C . GLY A 1 307 ? -8.539 -4.442 6.102 1.00 85.38 307 GLY A C 1
ATOM 2408 O O . GLY A 1 307 ? -7.901 -5.334 5.557 1.00 85.38 307 GLY A O 1
ATOM 2409 N N . ASP A 1 308 ? -7.939 -3.440 6.741 1.00 85.44 308 ASP A N 1
ATOM 2410 C CA . ASP A 1 308 ? -6.492 -3.190 6.731 1.00 85.44 308 ASP A CA 1
ATOM 2411 C C . ASP A 1 308 ? -5.712 -3.930 7.833 1.00 85.44 308 ASP A C 1
ATOM 2413 O O . ASP A 1 308 ? -4.490 -3.883 7.848 1.00 85.44 308 ASP A O 1
ATOM 2417 N N . GLN A 1 309 ? -6.382 -4.599 8.771 1.00 87.75 309 GLN A N 1
ATOM 2418 C CA . GLN A 1 309 ? -5.749 -5.280 9.912 1.00 87.75 309 GLN A CA 1
ATOM 2419 C C . GLN A 1 309 ? -5.742 -6.801 9.722 1.00 87.75 309 GLN A C 1
ATOM 2421 O O . GLN A 1 309 ? -6.275 -7.518 10.564 1.00 87.75 309 GLN A O 1
ATOM 2426 N N . VAL A 1 310 ? -5.222 -7.291 8.598 1.00 90.56 310 VAL A N 1
ATOM 2427 C CA . VAL A 1 310 ? -5.095 -8.732 8.313 1.00 90.56 310 VAL A CA 1
ATOM 2428 C C . VAL A 1 310 ? -3.721 -9.227 8.756 1.00 90.56 310 VAL A C 1
ATOM 2430 O O . VAL A 1 310 ? -2.733 -8.512 8.603 1.00 90.56 310 VAL A O 1
ATOM 2433 N N . ASP A 1 311 ? -3.661 -10.439 9.305 1.00 91.38 311 ASP A N 1
ATOM 2434 C CA . ASP A 1 311 ? -2.390 -11.103 9.593 1.00 91.38 311 ASP A CA 1
ATOM 2435 C C . ASP A 1 311 ? -1.749 -11.605 8.288 1.00 91.38 311 ASP A C 1
ATOM 2437 O O . ASP A 1 311 ? -2.138 -12.630 7.732 1.00 91.38 311 ASP A O 1
ATOM 2441 N N . VAL A 1 312 ? -0.793 -10.839 7.760 1.00 92.88 312 VAL A N 1
ATOM 2442 C CA . VAL A 1 312 ? -0.106 -11.163 6.499 1.00 92.88 312 VAL A CA 1
ATOM 2443 C C . VAL A 1 312 ? 0.770 -12.410 6.635 1.00 92.88 312 VAL A C 1
ATOM 2445 O O . VAL A 1 312 ? 0.940 -13.129 5.653 1.00 92.88 312 VAL A O 1
ATOM 2448 N N . ASP A 1 313 ? 1.312 -12.681 7.825 1.00 90.06 313 ASP A N 1
ATOM 2449 C CA . ASP A 1 313 ? 2.158 -13.855 8.054 1.00 90.06 313 ASP A CA 1
ATOM 2450 C C . ASP A 1 313 ? 1.337 -15.152 8.068 1.00 90.06 313 ASP A C 1
ATOM 2452 O O . ASP A 1 313 ? 1.840 -16.186 7.643 1.00 90.06 313 ASP A O 1
ATOM 2456 N N . ASP A 1 314 ? 0.080 -15.086 8.513 1.00 92.38 314 ASP A N 1
ATOM 2457 C CA . ASP A 1 314 ? -0.873 -16.205 8.457 1.00 92.38 314 ASP A CA 1
ATOM 2458 C C . ASP A 1 314 ? -1.554 -16.353 7.082 1.00 92.38 314 ASP A C 1
ATOM 2460 O O . ASP A 1 314 ? -1.933 -17.458 6.694 1.00 92.38 314 ASP A O 1
ATOM 2464 N N . LEU A 1 315 ? -1.720 -15.253 6.336 1.00 93.88 315 LEU A N 1
ATOM 2465 C CA . LEU A 1 315 ? -2.314 -15.259 4.993 1.00 93.88 315 LEU A CA 1
ATOM 2466 C C . LEU A 1 315 ? -1.358 -15.807 3.925 1.00 93.88 315 LEU A C 1
ATOM 2468 O O . LEU A 1 315 ? -1.802 -16.487 3.000 1.00 93.88 315 LEU A O 1
ATOM 2472 N N . LEU A 1 316 ? -0.072 -15.448 3.985 1.00 93.69 316 LEU A N 1
ATOM 2473 C CA . LEU A 1 316 ? 0.884 -15.814 2.941 1.00 93.69 316 LEU A CA 1
ATOM 2474 C C . LEU A 1 316 ? 1.398 -17.248 3.119 1.00 93.69 316 LEU A C 1
ATOM 2476 O O . LEU A 1 316 ? 1.747 -17.644 4.231 1.00 93.69 316 LEU A O 1
ATOM 2480 N N . PRO A 1 317 ? 1.522 -18.015 2.024 1.00 91.00 317 PRO A N 1
ATOM 2481 C CA . PRO A 1 317 ? 2.034 -19.374 2.095 1.00 91.00 317 PRO A CA 1
ATOM 2482 C C . PRO A 1 317 ? 3.527 -19.420 2.428 1.00 91.00 317 PRO A C 1
ATOM 2484 O O . PRO A 1 317 ? 4.306 -18.539 2.048 1.00 91.00 317 PRO A O 1
ATOM 2487 N N . ASP A 1 318 ? 3.946 -20.503 3.084 1.00 89.81 318 ASP A N 1
ATOM 2488 C CA . ASP A 1 318 ? 5.366 -20.823 3.215 1.00 89.81 318 ASP A CA 1
ATOM 2489 C C . ASP A 1 318 ? 5.955 -21.164 1.828 1.00 89.81 318 ASP A C 1
ATOM 2491 O O . ASP A 1 318 ? 5.278 -21.822 1.033 1.00 89.81 318 ASP A O 1
ATOM 2495 N N . PRO A 1 319 ? 7.214 -20.795 1.512 1.00 84.69 319 PRO A N 1
ATOM 2496 C CA . PRO A 1 319 ? 7.834 -21.085 0.219 1.00 84.69 319 PRO A CA 1
ATOM 2497 C C . PRO A 1 319 ? 7.838 -22.565 -0.167 1.00 84.69 319 PRO A C 1
ATOM 2499 O O . PRO A 1 319 ? 7.942 -22.876 -1.347 1.00 84.69 319 PRO A O 1
ATOM 2502 N N . THR A 1 320 ? 7.764 -23.473 0.809 1.00 82.12 320 THR A N 1
ATOM 2503 C CA . THR A 1 320 ? 7.692 -24.923 0.575 1.00 82.12 320 THR A CA 1
ATOM 2504 C C . THR A 1 320 ? 6.291 -25.423 0.220 1.00 82.12 320 THR A C 1
ATOM 2506 O O . THR A 1 320 ? 6.143 -26.575 -0.180 1.00 82.12 320 THR A O 1
ATOM 2509 N N . THR A 1 321 ? 5.275 -24.571 0.373 1.00 79.31 321 THR A N 1
ATOM 2510 C CA . THR A 1 321 ? 3.866 -24.869 0.069 1.00 79.31 321 THR A CA 1
ATOM 2511 C C . THR A 1 321 ? 3.493 -24.490 -1.370 1.00 79.31 321 THR A C 1
ATOM 2513 O O . THR A 1 321 ? 2.547 -25.057 -1.912 1.00 79.31 321 THR A O 1
ATOM 2516 N N . CYS A 1 322 ? 4.226 -23.545 -1.971 1.00 58.66 322 CYS A N 1
ATOM 2517 C CA . CYS A 1 322 ? 3.973 -22.984 -3.302 1.00 58.66 322 CYS A CA 1
ATOM 2518 C C . CYS A 1 322 ? 4.441 -23.860 -4.470 1.00 58.66 322 CYS A C 1
ATOM 2520 O O . CYS A 1 322 ? 5.470 -24.560 -4.341 1.00 58.66 322 CYS A O 1
#

pLDDT: mean 84.01, std 13.11, range [32.59, 97.81]